Protein AF-A0A845Z432-F1 (afdb_monomer_lite)

Sequence (367 aa):
IGSHMAGKLALYFPRLELIISYIQFGIDTPYPPLINRFKSYLLSCWYQVKSYLENDDKKEVAAVYGIIDQMGHTFLNTIPGYENFAEESKLQQLDRVLVGNSVFMDIGKIFPEEITTEKLTHNMGDKWQLFKNILERQCMSFLISQNPLYITEKLAERIYVAASKNCKNSAPSFQQELEEAQKCSPLILFQLRVDKRLWSNQIEGTASIISSLYSDFPNLGIILDGWSCKETGNHPQDELAIEKEKITANQIISMIPGDVKTYITIGHNLYEKVLWAKAIDLFVASWGSNLTVFSHIVNKPGVAYGNSYWLEHIRELKAWSARENYIRPILVESNAVKDRIPNNAGSSYTLQWQAIYRVVTQLITKN

pLDDT: mean 92.89, std 8.08, range [48.44, 98.81]

Foldseek 3Di:
DADLARDDQWDADPVVRDIGGPDPPPDPPVVVVVVVVVVVLCVVCVVLNVVLVPDPDDAAEEEEEQQDQFQLSCQQWALVLVVVCVVVVNLLSHQAYEYDFRALDDSCLLVVVRHPPNRYDPHCDHPSSVSVVCSVRSHDYDYRTHPPRADEPVSLVSLLVSLVVVCVPPDPVLVVLLVVLLQAPQEEEEEAFDAFQHQPCCLVLVLVLQQVVCVVGVSYEYEYEYQEDGPGNDDVVSVVRLVVSVVSVVSSCVSHPVSHHYHYCRHHRVSSVLSSLLSHQEYEEEDGSVVCSNFANNQHEYEYETALLCLVVVVVDPPQVNYDPTRDYHYQDNVQWAWPDPNDRRTYIHGDSVSRSVSVVVSSVVD

Secondary structure (DSSP, 8-state):
-B-TTS-B-EEEEGGGTEEEE----SS---HHHHHHHHHHHHHHTHHHHHHHHH--SPPEEEEEES----HHHIIIIIHHHHHHHHHTT-GGG-SEEEE-S-BSS-HHHHSTTTS-GGGEE----SHHHHHHHHHHTTEEEEE---SS--B-HHHHHHHHHHHHHHHTTS-HHHHHHHHHHTTSSSEEEEE---STT-BTTHHHHHHHHHHHHHTT-TT-EEEEE---B-SB---HHHHHHHHHHHHHHHHHHTTS-TTSEEEE-TT-BHHHHHHHHHH-SEEEEESSTTHHIIIIIS---EEEE--HHHHHHHHH-GGGGSBTT--PPEEPPGGGEEESSTT-TT--EEE-HHHHHHHHHHHHHH-

Structure (mmCIF, N/CA/C/O backbone):
data_AF-A0A845Z432-F1
#
_entry.id   AF-A0A845Z432-F1
#
loop_
_atom_site.group_PDB
_atom_site.id
_atom_site.type_symbol
_atom_site.label_atom_id
_atom_site.label_alt_id
_atom_site.label_comp_id
_atom_site.label_asym_id
_atom_site.label_entity_id
_atom_site.label_seq_id
_atom_site.pdbx_PDB_ins_code
_atom_site.Cartn_x
_atom_site.Cartn_y
_atom_site.Cartn_z
_atom_site.occupancy
_atom_site.B_iso_or_equiv
_atom_site.auth_seq_id
_atom_site.auth_comp_id
_atom_site.auth_asym_id
_atom_site.auth_atom_id
_atom_site.pdbx_PDB_model_num
ATOM 1 N N . ILE A 1 1 ? 5.570 5.432 -24.593 1.00 84.06 1 ILE A N 1
ATOM 2 C CA . ILE A 1 1 ? 5.321 5.958 -23.228 1.00 84.06 1 ILE A CA 1
ATOM 3 C C . ILE A 1 1 ? 4.285 5.058 -22.563 1.00 84.06 1 ILE A C 1
ATOM 5 O O . ILE A 1 1 ? 3.207 4.885 -23.126 1.00 84.06 1 ILE A O 1
ATOM 9 N N . GLY A 1 2 ? 4.632 4.429 -21.438 1.00 83.75 2 GLY A N 1
ATOM 10 C CA . GLY A 1 2 ? 3.763 3.491 -20.714 1.00 83.75 2 GLY A CA 1
ATOM 11 C C . GLY A 1 2 ? 3.191 4.084 -19.425 1.00 83.75 2 GLY A C 1
ATOM 12 O O . GLY A 1 2 ? 3.775 5.000 -18.850 1.00 83.75 2 GLY A O 1
ATOM 13 N N . SER A 1 3 ? 2.046 3.560 -18.997 1.00 84.25 3 SER A N 1
ATOM 14 C CA . SER A 1 3 ? 1.418 3.828 -17.704 1.00 84.25 3 SER A CA 1
ATOM 15 C C . SER A 1 3 ? 1.943 2.850 -16.661 1.00 84.25 3 SER A C 1
ATOM 17 O O . SER A 1 3 ? 2.249 1.703 -16.979 1.00 84.25 3 SER A O 1
ATOM 19 N N . HIS A 1 4 ? 1.938 3.264 -15.395 1.00 81.12 4 HIS A N 1
ATOM 20 C CA . HIS A 1 4 ? 2.141 2.347 -14.275 1.00 81.12 4 HIS A CA 1
ATOM 21 C C . HIS A 1 4 ? 1.005 1.321 -14.125 1.00 81.12 4 HIS A C 1
ATOM 23 O O . HIS A 1 4 ? 1.154 0.382 -13.356 1.00 81.12 4 HIS A O 1
ATOM 29 N N . MET A 1 5 ? -0.100 1.469 -14.862 1.00 83.00 5 MET A N 1
ATOM 30 C CA . MET A 1 5 ? -1.211 0.511 -14.947 1.00 83.00 5 MET A CA 1
ATOM 31 C C . MET A 1 5 ? -1.160 -0.306 -16.250 1.00 83.00 5 MET A C 1
ATOM 33 O O . MET A 1 5 ? -2.174 -0.438 -16.927 1.00 83.00 5 MET A O 1
ATOM 37 N N . ALA A 1 6 ? 0.031 -0.723 -16.693 1.00 83.62 6 ALA A N 1
ATOM 38 C CA . ALA A 1 6 ? 0.275 -1.534 -17.902 1.00 83.62 6 ALA A CA 1
ATOM 39 C C . ALA A 1 6 ? -0.298 -1.004 -19.245 1.00 83.62 6 ALA A C 1
ATOM 41 O O . ALA A 1 6 ? -0.215 -1.668 -20.276 1.00 83.62 6 ALA A O 1
ATOM 42 N N . GLY A 1 7 ? -0.866 0.204 -19.271 1.00 83.25 7 GLY A N 1
ATOM 43 C CA . GLY A 1 7 ? -1.437 0.824 -20.466 1.00 83.25 7 GLY A CA 1
ATOM 44 C C . GLY A 1 7 ? -0.391 1.523 -21.335 1.00 83.25 7 GLY A C 1
ATOM 45 O O . GLY A 1 7 ? 0.572 2.106 -20.835 1.00 83.25 7 GLY A O 1
ATOM 46 N N . LYS A 1 8 ? -0.605 1.540 -22.653 1.00 86.44 8 LYS A N 1
ATOM 47 C CA . LYS A 1 8 ? 0.164 2.383 -23.582 1.00 86.44 8 LYS A CA 1
ATOM 48 C C . LYS A 1 8 ? -0.440 3.789 -23.568 1.00 86.44 8 LYS A C 1
ATOM 50 O O . LYS A 1 8 ? -1.575 3.958 -23.990 1.00 86.44 8 LYS A O 1
ATOM 55 N N . LEU A 1 9 ? 0.305 4.783 -23.079 1.00 87.12 9 LEU A N 1
ATOM 56 C CA . LEU A 1 9 ? -0.179 6.168 -22.987 1.00 87.12 9 LEU A CA 1
ATOM 57 C C . LEU A 1 9 ? -0.063 6.892 -24.330 1.00 87.12 9 LEU A C 1
ATOM 59 O O . LEU A 1 9 ? -1.025 7.471 -24.823 1.00 87.12 9 LEU A O 1
ATOM 63 N N . ALA A 1 10 ? 1.131 6.844 -24.922 1.00 90.50 10 ALA A N 1
ATOM 64 C CA . ALA A 1 10 ? 1.453 7.576 -26.140 1.00 90.50 10 ALA A CA 1
ATOM 65 C C . ALA A 1 10 ? 2.672 6.986 -26.863 1.00 90.50 10 ALA A C 1
ATOM 67 O O . ALA A 1 10 ? 3.527 6.334 -26.244 1.00 90.50 10 ALA A O 1
ATOM 68 N N . LEU A 1 11 ? 2.789 7.275 -28.158 1.00 92.56 11 LEU A N 1
ATOM 69 C CA . LEU A 1 11 ? 4.041 7.183 -28.910 1.00 92.56 11 LEU A CA 1
ATOM 70 C C . LEU A 1 11 ? 4.687 8.557 -29.026 1.00 92.56 11 LEU A C 1
ATOM 72 O O . LEU A 1 11 ? 3.998 9.566 -29.138 1.00 92.56 11 LEU A O 1
ATOM 76 N N . TYR A 1 12 ? 6.015 8.574 -29.030 1.00 93.75 12 TYR A N 1
ATOM 77 C CA . TYR A 1 12 ? 6.804 9.768 -29.288 1.00 93.75 12 TYR A CA 1
ATOM 78 C C . TYR A 1 12 ? 7.763 9.479 -30.441 1.00 93.75 12 TYR A C 1
ATOM 80 O O . TYR A 1 12 ? 8.482 8.481 -30.396 1.00 93.75 12 TYR A O 1
ATOM 88 N N . PHE A 1 13 ? 7.757 10.342 -31.455 1.00 95.50 13 PHE A N 1
ATOM 89 C CA . PHE A 1 13 ? 8.617 10.266 -32.633 1.00 95.50 13 PHE A CA 1
ATOM 90 C C . PHE A 1 13 ? 9.606 11.440 -32.602 1.00 95.50 13 PHE A C 1
ATOM 92 O O . PHE A 1 13 ? 9.260 12.527 -33.070 1.00 95.50 13 PHE A O 1
ATOM 99 N N . PRO A 1 14 ? 10.835 11.252 -32.075 1.00 92.50 14 PRO A N 1
ATOM 100 C CA . PRO A 1 14 ? 11.755 12.357 -31.801 1.00 92.50 14 PRO A CA 1
ATOM 101 C C . PRO A 1 14 ? 12.092 13.209 -33.025 1.00 92.50 14 PRO A C 1
ATOM 103 O O . PRO A 1 14 ? 12.112 14.427 -32.936 1.00 92.50 14 PRO A O 1
ATOM 106 N N . ARG A 1 15 ? 12.289 12.579 -34.192 1.00 93.94 15 ARG A N 1
ATOM 107 C CA . ARG A 1 15 ? 12.638 13.282 -35.439 1.00 93.94 15 ARG A CA 1
ATOM 108 C C . ARG A 1 15 ? 11.569 14.282 -35.890 1.00 93.94 15 ARG A C 1
ATOM 110 O O . ARG A 1 15 ? 11.903 15.266 -36.538 1.00 93.94 15 ARG A O 1
ATOM 117 N N . LEU A 1 16 ? 10.304 13.996 -35.592 1.00 96.69 16 LEU A N 1
ATOM 118 C CA . LEU A 1 16 ? 9.163 14.831 -35.967 1.00 96.69 16 LEU A CA 1
ATOM 119 C C . LEU A 1 16 ? 8.680 15.705 -34.809 1.00 96.69 16 LEU A C 1
ATOM 121 O O . LEU A 1 16 ? 7.744 16.472 -34.997 1.00 96.69 16 LEU A O 1
ATOM 125 N N . GLU A 1 17 ? 9.253 15.534 -33.612 1.00 94.62 17 GLU A N 1
ATOM 126 C CA . GLU A 1 17 ? 8.735 16.125 -32.375 1.00 94.62 17 GLU A CA 1
ATOM 127 C C . GLU A 1 17 ? 7.227 15.849 -32.177 1.00 94.62 17 GLU A C 1
ATOM 129 O O . GLU A 1 17 ? 6.476 16.661 -31.640 1.00 94.62 17 GLU A O 1
ATOM 134 N N . LEU A 1 18 ? 6.775 14.665 -32.618 1.00 94.88 18 LEU A N 1
ATOM 135 C CA . LEU A 1 18 ? 5.364 14.277 -32.648 1.00 94.88 18 LEU A CA 1
ATOM 136 C C . LEU A 1 18 ? 5.021 13.341 -31.487 1.00 94.88 18 LEU A C 1
ATOM 138 O O . LEU A 1 18 ? 5.665 12.307 -31.292 1.00 94.88 18 LEU A O 1
ATOM 142 N N . ILE A 1 19 ? 3.952 13.673 -30.763 1.00 92.75 19 ILE A N 1
ATOM 143 C CA . ILE A 1 19 ? 3.366 12.848 -29.704 1.00 92.75 19 ILE A CA 1
ATOM 144 C C . ILE A 1 19 ? 1.993 12.380 -30.175 1.00 92.75 19 ILE A C 1
ATOM 146 O O . ILE A 1 19 ? 1.108 13.199 -30.408 1.00 92.75 19 ILE A O 1
ATOM 150 N N . ILE A 1 20 ? 1.801 11.068 -30.279 1.00 91.69 20 ILE A N 1
ATOM 151 C CA . ILE A 1 20 ? 0.494 10.468 -30.568 1.00 91.69 20 ILE A CA 1
ATOM 152 C C . ILE A 1 20 ? -0.034 9.873 -29.266 1.00 91.69 20 ILE A C 1
ATOM 154 O O . ILE A 1 20 ? 0.471 8.844 -28.814 1.00 91.69 20 ILE A O 1
ATOM 158 N N . SER A 1 21 ? -1.014 10.533 -28.643 1.00 89.56 21 SER A N 1
ATOM 159 C CA . SER A 1 21 ? -1.675 10.037 -27.428 1.00 89.56 21 SER A CA 1
ATOM 160 C C . SER A 1 21 ? -2.739 9.004 -27.786 1.00 89.56 21 SER A C 1
ATOM 162 O O . SER A 1 21 ? -3.595 9.262 -28.626 1.00 89.56 21 SER A O 1
ATOM 164 N N . TYR A 1 22 ? -2.700 7.851 -27.121 1.00 82.62 22 TYR A N 1
ATOM 165 C CA . TYR A 1 22 ? -3.742 6.823 -27.213 1.00 82.62 22 TYR A CA 1
ATOM 166 C C . TYR A 1 22 ? -4.858 7.029 -26.197 1.00 82.62 22 TYR A C 1
ATOM 168 O O . TYR A 1 22 ? -5.939 6.463 -26.334 1.00 82.62 22 TYR A O 1
ATOM 176 N N . ILE A 1 23 ? -4.567 7.781 -25.137 1.00 67.62 23 ILE A N 1
ATOM 177 C CA . ILE A 1 23 ? -5.411 7.852 -23.958 1.00 67.62 23 ILE A CA 1
ATOM 178 C C . ILE A 1 23 ? -6.153 9.185 -23.886 1.00 67.62 23 ILE A C 1
ATOM 180 O O . ILE A 1 23 ? -5.547 10.253 -23.964 1.00 67.62 23 ILE A O 1
ATOM 184 N N . GLN A 1 24 ? -7.464 9.056 -23.662 1.00 52.81 24 GLN A N 1
ATOM 185 C CA . GLN A 1 24 ? -8.434 10.092 -23.301 1.00 52.81 24 GLN A CA 1
ATOM 186 C C . GLN A 1 24 ? -8.942 9.890 -21.851 1.00 52.81 24 GLN A C 1
ATOM 188 O O . GLN A 1 24 ? -10.034 10.318 -21.498 1.00 52.81 24 GLN A O 1
ATOM 193 N N . PHE A 1 25 ? -8.193 9.177 -20.996 1.00 50.12 25 PHE A N 1
ATOM 194 C CA . PHE A 1 25 ? -8.457 9.172 -19.553 1.00 50.12 25 PHE A CA 1
ATOM 195 C C . PHE A 1 25 ? -8.224 10.605 -19.080 1.00 50.12 25 PHE A C 1
ATOM 197 O O . PHE A 1 25 ? -7.155 11.140 -19.357 1.00 50.12 25 PHE A O 1
ATOM 204 N N . GLY A 1 26 ? -9.210 11.208 -18.408 1.00 48.44 26 GLY A N 1
ATOM 205 C CA . GLY A 1 26 ? -9.252 12.615 -17.968 1.00 48.44 26 GLY A CA 1
ATOM 206 C C . GLY A 1 26 ? -8.190 13.037 -16.943 1.00 48.44 26 GLY A C 1
ATOM 207 O O . GLY A 1 26 ? -8.460 13.835 -16.054 1.00 48.44 26 GLY A O 1
ATOM 208 N N . ILE A 1 27 ? -6.991 12.474 -17.038 1.00 54.09 27 ILE A N 1
ATOM 209 C CA . ILE A 1 27 ? -5.771 12.936 -16.405 1.00 54.09 27 ILE A CA 1
ATOM 210 C C . ILE A 1 27 ? -4.960 13.565 -17.533 1.00 54.09 27 ILE A C 1
ATOM 212 O O . ILE A 1 27 ? -4.390 12.842 -18.356 1.00 54.09 27 ILE A O 1
ATOM 216 N N . ASP A 1 28 ? -4.907 14.897 -17.565 1.00 59.34 28 ASP A N 1
ATOM 217 C CA . ASP A 1 28 ? -3.994 15.653 -18.423 1.00 59.34 28 ASP A CA 1
ATOM 218 C C . ASP A 1 28 ? -2.564 15.219 -18.105 1.00 59.34 28 ASP A C 1
ATOM 220 O O . ASP A 1 28 ? -1.907 15.744 -17.207 1.00 59.34 28 ASP A O 1
ATOM 224 N N . THR A 1 29 ? -2.083 14.187 -18.795 1.00 69.88 29 THR A N 1
ATOM 225 C CA . THR A 1 29 ? -0.705 13.743 -18.647 1.00 69.88 29 THR A CA 1
ATOM 226 C C . THR A 1 29 ? 0.145 14.792 -19.347 1.00 69.88 29 THR A C 1
ATOM 228 O O . THR A 1 29 ? 0.031 14.935 -20.568 1.00 69.88 29 THR A O 1
ATOM 231 N N . PRO A 1 30 ? 1.009 15.532 -18.630 1.00 82.06 30 PRO A N 1
ATOM 232 C CA . PRO A 1 30 ? 1.820 16.567 -19.245 1.00 82.06 30 PRO A CA 1
ATOM 233 C C . PRO A 1 30 ? 2.966 15.895 -20.015 1.00 82.06 30 PRO A C 1
ATOM 235 O O . PRO A 1 30 ? 4.102 15.805 -19.541 1.00 82.06 30 PRO A O 1
ATOM 238 N N . TYR A 1 31 ? 2.661 15.380 -21.209 1.00 87.69 31 TYR A N 1
ATOM 239 C CA . TYR A 1 31 ? 3.630 14.706 -22.067 1.00 87.69 31 TYR A CA 1
ATOM 240 C C . TYR A 1 31 ? 4.837 15.590 -22.407 1.00 87.69 31 TYR A C 1
ATOM 242 O O . TYR A 1 31 ? 5.951 15.066 -22.336 1.00 87.69 31 TYR A O 1
ATOM 250 N N . PRO A 1 32 ? 4.693 16.901 -22.712 1.00 90.00 32 PRO A N 1
ATOM 251 C CA . PRO A 1 32 ? 5.852 17.713 -23.073 1.00 90.00 32 PRO A CA 1
ATOM 252 C C . PRO A 1 32 ? 6.896 17.807 -21.944 1.00 90.00 32 PRO A C 1
ATOM 254 O O . PRO A 1 32 ? 8.058 17.505 -22.213 1.00 90.00 32 PRO A O 1
ATOM 257 N N . PRO A 1 33 ? 6.548 18.096 -20.670 1.00 91.69 33 PRO A N 1
ATOM 258 C CA . PRO A 1 33 ? 7.513 18.017 -19.567 1.00 91.69 33 PRO A CA 1
ATOM 259 C C . PRO A 1 33 ? 8.175 16.645 -19.388 1.00 91.69 33 PRO A C 1
ATOM 261 O O . PRO A 1 33 ? 9.375 16.578 -19.118 1.00 91.69 33 PRO A O 1
ATOM 264 N N . LEU A 1 34 ? 7.423 15.548 -19.545 1.00 89.81 34 LEU A N 1
ATOM 265 C CA . LEU A 1 34 ? 7.967 14.189 -19.447 1.00 89.81 34 LEU A CA 1
ATOM 266 C C . LEU A 1 34 ? 9.021 13.935 -20.536 1.00 89.81 34 LEU A C 1
ATOM 268 O O . LEU A 1 34 ? 10.121 13.462 -20.252 1.00 89.81 34 LEU A O 1
ATOM 272 N N . ILE A 1 35 ? 8.684 14.269 -21.779 1.00 93.25 35 ILE A N 1
ATOM 273 C CA . ILE A 1 35 ? 9.540 14.059 -22.945 1.00 93.25 35 ILE A CA 1
ATOM 274 C C . ILE A 1 35 ? 10.753 14.988 -22.905 1.00 93.25 35 ILE A C 1
ATOM 276 O O . ILE A 1 35 ? 11.863 14.541 -23.179 1.00 93.25 35 ILE A O 1
ATOM 280 N N . ASN A 1 36 ? 10.583 16.248 -22.506 1.00 94.62 36 ASN A N 1
ATOM 281 C CA . ASN A 1 36 ? 11.696 17.184 -22.358 1.00 94.62 36 ASN A CA 1
ATOM 282 C C . ASN A 1 36 ? 12.676 16.732 -21.274 1.00 94.62 36 ASN A C 1
ATOM 284 O O . ASN A 1 36 ? 13.883 16.833 -21.475 1.00 94.62 36 ASN A O 1
ATOM 288 N N . ARG A 1 37 ? 12.187 16.147 -20.172 1.00 94.12 37 ARG A N 1
ATOM 289 C CA . ARG A 1 37 ? 13.055 15.523 -19.163 1.00 94.12 37 ARG A CA 1
ATOM 290 C C . ARG A 1 37 ? 13.838 14.342 -19.735 1.00 94.12 37 ARG A C 1
ATOM 292 O O . ARG A 1 37 ? 15.039 14.231 -19.505 1.00 94.12 37 ARG A O 1
ATOM 299 N N . PHE A 1 38 ? 13.183 13.478 -20.507 1.00 93.44 38 PHE A N 1
ATOM 300 C CA . PHE A 1 38 ? 13.868 12.373 -21.176 1.00 93.44 38 PHE A CA 1
ATOM 301 C C . PHE A 1 38 ? 14.932 12.879 -22.161 1.00 93.44 38 PHE A C 1
ATOM 303 O O . PHE A 1 38 ? 16.067 12.414 -22.125 1.00 93.44 38 PHE A O 1
ATOM 310 N N . LYS A 1 39 ? 14.615 13.895 -22.972 1.00 95.56 39 LYS A N 1
ATOM 311 C CA . LYS A 1 39 ? 15.585 14.547 -23.864 1.00 95.56 39 LYS A CA 1
ATOM 312 C C . LYS A 1 39 ? 16.761 15.148 -23.103 1.00 95.56 39 LYS A C 1
ATOM 314 O O . LYS A 1 39 ? 17.897 14.946 -23.520 1.00 95.56 39 LYS A O 1
ATOM 319 N N . SER A 1 40 ? 16.517 15.834 -21.982 1.00 97.06 40 SER A N 1
ATOM 320 C CA . SER A 1 40 ? 17.612 16.357 -21.160 1.00 97.06 40 SER A CA 1
ATOM 321 C C . SER A 1 40 ? 18.520 15.237 -20.665 1.00 97.06 40 SER A C 1
ATOM 323 O O . SER A 1 40 ? 19.732 15.385 -20.722 1.00 97.06 40 SER A O 1
ATOM 325 N N . TYR A 1 41 ? 17.960 14.086 -20.280 1.00 97.06 41 TYR A N 1
ATOM 326 C CA . TYR A 1 41 ? 18.767 12.944 -19.861 1.00 97.06 41 TYR A CA 1
ATOM 327 C C . TYR A 1 41 ? 19.615 12.382 -21.006 1.00 97.06 41 TYR A C 1
ATOM 329 O O . TYR A 1 41 ? 20.807 12.144 -20.819 1.00 97.06 41 TYR A O 1
ATOM 337 N N . LEU A 1 42 ? 19.027 12.233 -22.199 1.00 96.25 42 LEU A N 1
ATOM 338 C CA . LEU A 1 42 ? 19.749 11.778 -23.388 1.00 96.25 42 LEU A CA 1
ATOM 339 C C . LEU A 1 42 ? 20.923 12.701 -23.737 1.00 96.25 42 LEU A C 1
ATOM 341 O O . LEU A 1 42 ? 22.017 12.219 -24.011 1.00 96.25 42 LEU A O 1
ATOM 345 N N . LEU A 1 43 ? 20.704 14.019 -23.703 1.00 96.75 43 LEU A N 1
ATOM 346 C CA . LEU A 1 43 ? 21.737 15.014 -24.002 1.00 96.75 43 LEU A CA 1
ATOM 347 C C . LEU A 1 43 ? 22.826 15.052 -22.924 1.00 96.75 43 LEU A C 1
ATOM 349 O O . LEU A 1 43 ? 24.010 15.114 -23.246 1.00 96.75 43 LEU A O 1
ATOM 353 N N . SER A 1 44 ? 22.448 14.978 -21.647 1.00 98.12 44 SER A N 1
ATOM 354 C CA . SER A 1 44 ? 23.401 14.981 -20.532 1.00 98.12 44 SER A CA 1
ATOM 355 C C . SER A 1 44 ? 24.271 13.720 -20.471 1.00 98.12 44 SER A C 1
ATOM 357 O O . SER A 1 44 ? 25.380 13.785 -19.950 1.00 98.12 44 SER A O 1
ATOM 359 N N . CYS A 1 45 ? 23.808 12.595 -21.024 1.00 97.69 45 CYS A N 1
ATOM 360 C CA . CYS A 1 45 ? 24.549 11.331 -21.115 1.00 97.69 45 CYS A CA 1
ATOM 361 C C . CYS A 1 45 ? 24.900 10.951 -22.562 1.00 97.69 45 CYS A C 1
ATOM 363 O O . CYS A 1 45 ? 24.971 9.764 -22.876 1.00 97.69 45 CYS A O 1
ATOM 365 N N . TRP A 1 46 ? 25.075 11.918 -23.469 1.00 97.62 46 TRP A N 1
ATOM 366 C CA . TRP A 1 46 ? 25.120 11.631 -24.909 1.00 97.62 46 TRP A CA 1
ATOM 367 C C . TRP A 1 46 ? 26.197 10.607 -25.308 1.00 97.62 46 TRP A C 1
ATOM 369 O O . TRP A 1 46 ? 25.950 9.794 -26.197 1.00 97.62 46 TRP A O 1
ATOM 379 N N . TYR A 1 47 ? 27.357 10.592 -24.639 1.00 97.81 47 TYR A N 1
ATOM 380 C CA . TYR A 1 47 ? 28.418 9.617 -24.911 1.00 97.81 47 TYR A CA 1
ATOM 381 C C . TYR A 1 47 ? 27.998 8.197 -24.505 1.00 97.81 47 TYR A C 1
ATOM 383 O O . TYR A 1 47 ? 28.116 7.266 -25.297 1.00 97.81 47 TYR A O 1
ATOM 391 N N . GLN A 1 48 ? 27.439 8.033 -23.303 1.00 97.94 48 GLN A N 1
ATOM 392 C CA . GLN A 1 48 ? 26.926 6.751 -22.815 1.00 97.94 48 GLN A CA 1
ATOM 393 C C . GLN A 1 48 ? 25.721 6.277 -23.632 1.00 97.94 48 GLN A C 1
ATOM 395 O O . GLN A 1 48 ? 25.599 5.091 -23.906 1.00 97.94 48 GLN A O 1
ATOM 400 N N . VAL A 1 49 ? 24.846 7.194 -24.054 1.00 97.69 49 VAL A N 1
ATOM 401 C CA . VAL A 1 49 ? 23.711 6.885 -24.935 1.00 97.69 49 VAL A CA 1
ATOM 402 C C . VAL A 1 49 ? 24.208 6.403 -26.289 1.00 97.69 49 VAL A C 1
ATOM 404 O O . VAL A 1 49 ? 23.725 5.387 -26.777 1.00 97.69 49 VAL A O 1
ATOM 407 N N . LYS A 1 50 ? 25.181 7.099 -26.887 1.00 97.44 50 LYS A N 1
ATOM 408 C CA . LYS A 1 50 ? 25.794 6.679 -28.148 1.00 97.44 50 LYS A CA 1
ATOM 409 C C . LYS A 1 50 ? 26.403 5.284 -28.005 1.00 97.44 50 LYS A C 1
ATOM 411 O O . LYS A 1 50 ? 26.031 4.397 -28.760 1.00 97.44 50 LYS A O 1
ATOM 416 N N . SER A 1 51 ? 27.223 5.071 -26.976 1.00 97.06 51 SER A N 1
ATOM 417 C CA . SER A 1 51 ? 27.806 3.760 -26.670 1.00 97.06 51 SER A CA 1
ATOM 418 C C . SER A 1 51 ? 26.740 2.677 -26.468 1.00 97.06 51 SER A C 1
ATOM 420 O O . SER A 1 51 ? 26.883 1.590 -27.003 1.00 97.06 51 SER A O 1
ATOM 422 N N . TYR A 1 52 ? 25.642 2.974 -25.771 1.00 97.19 52 TYR A N 1
ATOM 423 C CA . TYR A 1 52 ? 24.523 2.049 -25.568 1.00 97.19 52 TYR A CA 1
ATOM 424 C C . TYR A 1 52 ? 23.763 1.700 -26.857 1.00 97.19 52 TYR A C 1
ATOM 426 O O . TYR A 1 52 ? 23.178 0.621 -26.964 1.00 97.19 52 TYR A O 1
ATOM 434 N N . LEU A 1 53 ? 23.687 2.626 -27.813 1.00 95.88 53 LEU A N 1
ATOM 435 C CA . LEU A 1 53 ? 23.004 2.412 -29.091 1.00 95.88 53 LEU A CA 1
ATOM 436 C C . LEU A 1 53 ? 23.894 1.720 -30.128 1.00 95.88 53 LEU A C 1
ATOM 438 O O . LEU A 1 53 ? 23.365 0.970 -30.936 1.00 95.88 53 LEU A O 1
ATOM 442 N N . GLU A 1 54 ? 25.201 1.986 -30.105 1.00 96.81 54 GLU A N 1
ATOM 443 C CA . GLU A 1 54 ? 26.198 1.376 -30.998 1.00 96.81 54 GLU A CA 1
ATOM 444 C C . GLU A 1 54 ? 26.693 0.011 -30.502 1.00 96.81 54 GLU A C 1
ATOM 446 O O . GLU A 1 54 ? 27.369 -0.695 -31.243 1.00 96.81 54 GLU A O 1
ATOM 451 N N . ASN A 1 55 ? 26.387 -0.360 -29.255 1.00 94.75 55 ASN A N 1
ATOM 452 C CA . ASN A 1 55 ? 26.715 -1.677 -28.736 1.00 94.75 55 ASN A CA 1
ATOM 453 C C . ASN A 1 55 ? 25.758 -2.740 -29.299 1.00 94.75 55 ASN A C 1
ATOM 455 O O . ASN A 1 55 ? 24.562 -2.734 -28.987 1.00 94.75 55 ASN A O 1
ATOM 459 N N . ASP A 1 56 ? 26.318 -3.656 -30.089 1.00 94.12 56 ASP A N 1
ATOM 460 C CA . ASP A 1 56 ? 25.620 -4.796 -30.686 1.00 94.12 56 ASP A CA 1
ATOM 461 C C . ASP A 1 56 ? 25.499 -6.003 -29.733 1.00 94.12 56 ASP A C 1
ATOM 463 O O . ASP A 1 56 ? 24.798 -6.970 -30.048 1.00 94.12 56 ASP A O 1
ATOM 467 N N . ASP A 1 57 ? 26.141 -5.961 -28.559 1.00 95.56 57 ASP A N 1
ATOM 468 C CA . ASP A 1 57 ? 25.998 -7.000 -27.543 1.00 95.56 57 ASP A CA 1
ATOM 469 C C . ASP A 1 57 ? 24.542 -7.125 -27.080 1.00 95.56 57 ASP A C 1
ATOM 471 O O . ASP A 1 57 ? 23.776 -6.156 -26.976 1.00 95.56 57 ASP A O 1
ATOM 475 N N . LYS A 1 58 ? 24.149 -8.357 -26.738 1.00 94.31 58 LYS A N 1
ATOM 476 C CA . LYS A 1 58 ? 22.824 -8.616 -26.181 1.00 94.31 58 LYS A CA 1
ATOM 477 C C . LYS A 1 58 ? 22.662 -7.846 -24.867 1.00 94.31 58 LYS A C 1
ATOM 479 O O . LYS A 1 58 ? 23.364 -8.100 -23.893 1.00 94.31 58 LYS A O 1
ATOM 484 N N . LYS A 1 59 ? 21.665 -6.964 -24.835 1.00 95.88 59 LYS A N 1
ATOM 485 C CA . LYS A 1 59 ? 21.300 -6.183 -23.649 1.00 95.88 59 LYS A CA 1
ATOM 486 C C . LYS A 1 59 ? 20.673 -7.061 -22.576 1.00 95.88 59 LYS A C 1
ATOM 488 O O . LYS A 1 59 ? 19.833 -7.909 -22.885 1.00 95.88 59 LYS A O 1
ATOM 493 N N . GLU A 1 60 ? 21.031 -6.798 -21.323 1.00 96.19 60 GLU A N 1
ATOM 494 C CA . GLU A 1 60 ? 20.400 -7.443 -20.172 1.00 96.19 60 GLU A CA 1
ATOM 495 C C . GLU A 1 60 ? 18.932 -7.020 -20.067 1.00 96.19 60 GLU A C 1
ATOM 497 O O . GLU A 1 60 ? 18.597 -5.836 -20.128 1.00 96.19 60 GLU A O 1
ATOM 502 N N . VAL A 1 61 ? 18.040 -7.977 -19.877 1.00 97.19 61 VAL A N 1
ATOM 503 C CA . VAL A 1 61 ? 16.609 -7.758 -19.702 1.00 97.19 61 VAL A CA 1
ATOM 504 C C . VAL A 1 61 ? 16.344 -7.468 -18.227 1.00 97.19 61 VAL A C 1
ATOM 506 O O . VAL A 1 61 ? 16.485 -8.343 -17.372 1.00 97.19 61 VAL A O 1
ATOM 509 N N . ALA A 1 62 ? 15.954 -6.230 -17.918 1.00 97.25 62 ALA A N 1
ATOM 510 C CA . ALA A 1 62 ? 15.801 -5.773 -16.542 1.00 97.25 62 ALA A CA 1
ATOM 511 C C . ALA A 1 62 ? 14.373 -5.306 -16.225 1.00 97.25 62 ALA A C 1
ATOM 513 O O . ALA A 1 62 ? 13.801 -4.468 -16.925 1.00 97.25 62 ALA A O 1
ATOM 514 N N . ALA A 1 63 ? 13.812 -5.781 -15.116 1.00 97.06 63 ALA A N 1
ATOM 515 C CA . ALA A 1 63 ? 12.589 -5.207 -14.562 1.00 97.06 63 ALA A CA 1
ATOM 516 C C . ALA A 1 63 ? 12.924 -4.046 -13.615 1.00 97.06 63 ALA A C 1
ATOM 518 O O . ALA A 1 63 ? 13.930 -4.086 -12.912 1.00 97.06 63 ALA A O 1
ATOM 519 N N . VAL A 1 64 ? 12.082 -3.016 -13.561 1.00 95.56 64 VAL A N 1
ATOM 520 C CA . VAL A 1 64 ? 12.211 -1.908 -12.603 1.00 95.56 64 VAL A CA 1
ATOM 521 C C . VAL A 1 64 ? 11.166 -2.057 -11.502 1.00 95.56 64 VAL A C 1
ATOM 523 O O . VAL A 1 64 ? 9.976 -2.167 -11.791 1.00 95.56 64 VAL A O 1
ATOM 526 N N . TYR A 1 65 ? 11.604 -2.004 -10.244 1.00 95.56 65 TYR A N 1
ATOM 527 C CA . TYR A 1 65 ? 10.762 -2.132 -9.053 1.00 95.56 65 TYR A CA 1
ATOM 528 C C . TYR A 1 65 ? 11.023 -0.992 -8.056 1.00 95.56 65 TYR A C 1
ATOM 530 O O . TYR A 1 65 ? 12.078 -0.368 -8.083 1.00 95.56 65 TYR A O 1
ATOM 538 N N . GLY A 1 66 ? 10.068 -0.692 -7.169 1.00 93.38 66 GLY A N 1
ATOM 539 C CA . GLY A 1 66 ? 10.279 0.267 -6.073 1.00 93.38 66 GLY A CA 1
ATOM 540 C C . GLY A 1 66 ? 10.488 1.725 -6.507 1.00 93.38 66 GLY A C 1
ATOM 541 O O . GLY A 1 66 ? 11.218 2.459 -5.850 1.00 93.38 66 GLY A O 1
ATOM 542 N N . ILE A 1 67 ? 9.895 2.150 -7.629 1.00 90.25 67 ILE A N 1
ATOM 543 C CA . ILE A 1 67 ? 9.981 3.539 -8.137 1.00 90.25 67 ILE A CA 1
ATOM 544 C C . ILE A 1 67 ? 8.666 4.326 -8.019 1.00 90.25 67 ILE A C 1
ATOM 546 O O . ILE A 1 67 ? 8.614 5.508 -8.367 1.00 90.25 67 ILE A O 1
ATOM 550 N N . ILE A 1 68 ? 7.587 3.664 -7.593 1.00 89.12 68 ILE A N 1
ATOM 551 C CA . ILE A 1 68 ? 6.269 4.270 -7.388 1.00 89.12 68 ILE A CA 1
ATOM 552 C C . ILE A 1 68 ? 6.056 4.389 -5.888 1.00 89.12 68 ILE A C 1
ATOM 554 O O . ILE A 1 68 ? 5.821 3.389 -5.214 1.00 89.12 68 ILE A O 1
ATOM 558 N N . ASP A 1 69 ? 6.100 5.618 -5.381 1.00 90.25 69 ASP A N 1
ATOM 559 C CA . ASP A 1 69 ? 5.910 5.897 -3.959 1.00 90.25 69 ASP A CA 1
ATOM 560 C C . ASP A 1 69 ? 4.423 5.922 -3.572 1.00 90.25 69 ASP A C 1
ATOM 562 O O . ASP A 1 69 ? 3.843 6.945 -3.210 1.00 90.25 69 ASP A O 1
ATOM 566 N N . GLN A 1 70 ? 3.753 4.791 -3.793 1.00 90.25 70 GLN A N 1
ATOM 567 C CA . GLN A 1 70 ? 2.332 4.626 -3.523 1.00 90.25 70 GLN A CA 1
ATOM 568 C C . GLN A 1 70 ? 2.036 3.140 -3.288 1.00 90.25 70 GLN A C 1
ATOM 570 O O . GLN A 1 70 ? 2.100 2.309 -4.199 1.00 90.25 70 GLN A O 1
ATOM 575 N N . MET A 1 71 ? 1.697 2.804 -2.047 1.00 92.56 71 MET A N 1
ATOM 576 C CA . MET A 1 71 ? 1.529 1.422 -1.599 1.00 92.56 71 MET A CA 1
ATOM 577 C C . MET A 1 71 ? 0.422 0.653 -2.337 1.00 92.56 71 MET A C 1
ATOM 579 O O . MET A 1 71 ? 0.605 -0.497 -2.723 1.00 92.56 71 MET A O 1
ATOM 583 N N . GLY A 1 72 ? -0.717 1.294 -2.584 1.00 91.62 72 GLY A N 1
ATOM 584 C CA . GLY A 1 72 ? -1.825 0.727 -3.348 1.00 91.62 72 GLY A CA 1
ATOM 585 C C . GLY A 1 72 ? -1.412 0.369 -4.774 1.00 91.62 72 GLY A C 1
ATOM 586 O O . GLY A 1 72 ? -1.761 -0.707 -5.239 1.00 91.62 72 GLY A O 1
ATOM 587 N N . HIS A 1 73 ? -0.597 1.190 -5.447 1.00 91.38 73 HIS A N 1
ATOM 588 C CA . HIS A 1 73 ? -0.048 0.810 -6.755 1.00 91.38 73 HIS A CA 1
ATOM 589 C C . HIS A 1 73 ? 0.933 -0.361 -6.648 1.00 91.38 73 HIS A C 1
ATOM 591 O O . HIS A 1 73 ? 0.939 -1.239 -7.504 1.00 91.38 73 HIS A O 1
ATOM 597 N N . THR A 1 74 ? 1.716 -0.439 -5.574 1.00 93.25 74 THR A N 1
ATOM 598 C CA . THR A 1 74 ? 2.608 -1.588 -5.361 1.00 93.25 74 THR A CA 1
ATOM 599 C C . THR A 1 74 ? 1.824 -2.903 -5.298 1.00 93.25 74 THR A C 1
ATOM 601 O O . THR A 1 74 ? 2.168 -3.846 -6.009 1.00 93.25 74 THR A O 1
ATOM 604 N N . PHE A 1 75 ? 0.728 -2.946 -4.535 1.00 94.25 75 PHE A N 1
ATOM 605 C CA . PHE A 1 75 ? -0.079 -4.158 -4.354 1.00 94.25 75 PHE A CA 1
ATOM 606 C C . PHE A 1 75 ? -1.119 -4.424 -5.447 1.00 94.25 75 PHE A C 1
ATOM 608 O O . PHE A 1 75 ? -1.412 -5.581 -5.712 1.00 94.25 75 PHE A O 1
ATOM 615 N N . LEU A 1 76 ? -1.693 -3.396 -6.078 1.00 92.44 76 LEU A N 1
ATOM 616 C CA . LEU A 1 76 ? -2.743 -3.570 -7.093 1.00 92.44 76 LEU A CA 1
ATOM 617 C C . LEU A 1 76 ? -2.186 -3.648 -8.519 1.00 92.44 76 LEU A C 1
ATOM 619 O O . LEU A 1 76 ? -2.828 -4.232 -9.392 1.00 92.44 76 LEU A O 1
ATOM 623 N N . ASN A 1 77 ? -1.012 -3.057 -8.769 1.00 92.44 77 ASN A N 1
ATOM 624 C CA . ASN A 1 77 ? -0.401 -2.992 -10.096 1.00 92.44 77 ASN A CA 1
ATOM 625 C C . ASN A 1 77 ? 0.858 -3.848 -10.194 1.00 92.44 77 ASN A C 1
ATOM 627 O O . ASN A 1 77 ? 0.929 -4.741 -11.034 1.00 92.44 77 ASN A O 1
ATOM 631 N N . THR A 1 78 ? 1.857 -3.545 -9.367 1.00 94.94 78 THR A N 1
ATOM 632 C CA . THR A 1 78 ? 3.213 -4.058 -9.568 1.00 94.94 78 THR A CA 1
ATOM 633 C C . THR A 1 78 ? 3.326 -5.524 -9.165 1.00 94.94 78 THR A C 1
ATOM 635 O O . THR A 1 78 ? 3.590 -6.357 -10.023 1.00 94.94 78 THR A O 1
ATOM 638 N N . ILE A 1 79 ? 3.079 -5.859 -7.893 1.00 96.94 79 ILE A N 1
ATOM 639 C CA . ILE A 1 79 ? 3.222 -7.229 -7.364 1.00 96.94 79 ILE A CA 1
ATOM 640 C C . ILE A 1 79 ? 2.374 -8.247 -8.148 1.00 96.94 79 ILE A C 1
ATOM 642 O O . ILE A 1 79 ? 2.912 -9.282 -8.532 1.00 96.94 79 ILE A O 1
ATOM 646 N N . PRO A 1 80 ? 1.103 -7.974 -8.478 1.00 96.44 80 PRO A N 1
ATOM 647 C CA . PRO A 1 80 ? 0.345 -8.896 -9.315 1.00 96.44 80 PRO A CA 1
ATOM 648 C C . PRO A 1 80 ? 0.880 -9.049 -10.744 1.00 96.44 80 PRO A C 1
ATOM 650 O O . PRO A 1 80 ? 0.788 -10.122 -11.326 1.00 96.44 80 PRO A O 1
ATOM 653 N N . GLY A 1 81 ? 1.488 -8.001 -11.312 1.00 96.06 81 GLY A N 1
ATOM 654 C CA . GLY A 1 81 ? 2.201 -8.123 -12.583 1.00 96.06 81 GLY A CA 1
ATOM 655 C C . GLY A 1 81 ? 3.358 -9.122 -12.496 1.00 96.06 81 GLY A C 1
ATOM 656 O O . GLY A 1 81 ? 3.578 -9.879 -13.440 1.00 96.06 81 GLY A O 1
ATOM 657 N N . TYR A 1 82 ? 4.064 -9.156 -11.360 1.00 97.62 82 TYR A N 1
ATOM 658 C CA . TYR A 1 82 ? 5.093 -10.163 -11.093 1.00 97.62 82 TYR A CA 1
ATOM 659 C C . TYR A 1 82 ? 4.499 -11.563 -10.921 1.00 97.62 82 TYR A C 1
ATOM 661 O O . TYR A 1 82 ? 5.067 -12.497 -11.473 1.00 97.62 82 TYR A O 1
ATOM 669 N N . GLU A 1 83 ? 3.351 -11.718 -10.249 1.00 97.50 83 GLU A N 1
ATOM 670 C CA . GLU A 1 83 ? 2.665 -13.021 -10.162 1.00 97.50 83 GLU A CA 1
ATOM 671 C C . GLU A 1 83 ? 2.305 -13.547 -11.551 1.00 97.50 83 GLU A C 1
ATOM 673 O O . GLU A 1 83 ? 2.644 -14.681 -11.860 1.00 97.50 83 GLU A O 1
ATOM 678 N N . ASN A 1 84 ? 1.731 -12.718 -12.429 1.00 95.88 84 ASN A N 1
ATOM 679 C CA . ASN A 1 84 ? 1.405 -13.142 -13.796 1.00 95.88 84 ASN A CA 1
ATOM 680 C C . ASN A 1 84 ? 2.659 -13.599 -14.562 1.00 95.88 84 ASN A C 1
ATOM 682 O O . ASN A 1 84 ? 2.629 -14.582 -15.298 1.00 95.88 84 ASN A O 1
ATOM 686 N N . PHE A 1 85 ? 3.789 -12.908 -14.378 1.00 96.12 85 PHE A N 1
ATOM 687 C CA . PHE A 1 85 ? 5.057 -13.343 -14.964 1.00 96.12 85 PHE A CA 1
ATOM 688 C C . PHE A 1 85 ? 5.569 -14.643 -14.332 1.00 96.12 85 PHE A C 1
ATOM 690 O O . PHE A 1 85 ? 6.154 -15.452 -15.047 1.00 96.12 85 PHE A O 1
ATOM 697 N N . ALA A 1 86 ? 5.368 -14.849 -13.031 1.00 96.88 86 ALA A N 1
ATOM 698 C CA . ALA A 1 86 ? 5.770 -16.069 -12.337 1.00 96.88 86 ALA A CA 1
ATOM 699 C C . ALA A 1 86 ? 4.955 -17.279 -12.813 1.00 96.88 86 ALA A C 1
ATOM 701 O O . ALA A 1 86 ? 5.505 -18.338 -13.108 1.00 96.88 86 ALA A O 1
ATOM 702 N N . GLU A 1 87 ? 3.640 -17.110 -12.970 1.00 95.81 87 GLU A N 1
ATOM 703 C CA . GLU A 1 87 ? 2.732 -18.150 -13.466 1.00 95.81 87 GLU A CA 1
ATOM 704 C C . GLU A 1 87 ? 3.066 -18.603 -14.889 1.00 95.81 87 GLU A C 1
ATOM 706 O O . GLU A 1 87 ? 2.874 -19.768 -15.233 1.00 95.81 87 GLU A O 1
ATOM 711 N N . GLU A 1 88 ? 3.627 -17.705 -15.697 1.00 95.69 88 GLU A N 1
ATOM 712 C CA . GLU A 1 88 ? 4.102 -18.000 -17.048 1.00 95.69 88 GLU A CA 1
ATOM 713 C C . GLU A 1 88 ? 5.594 -18.391 -17.098 1.00 95.69 88 GLU A C 1
ATOM 715 O O . GLU A 1 88 ? 6.166 -18.494 -18.186 1.00 95.69 88 GLU A O 1
ATOM 720 N N . SER A 1 89 ? 6.249 -18.573 -15.942 1.00 95.06 89 SER A N 1
ATOM 721 C CA . SER A 1 89 ? 7.690 -18.860 -15.817 1.00 95.06 89 SER A CA 1
ATOM 722 C C . SER A 1 89 ? 8.581 -17.848 -16.559 1.00 95.06 89 SER A C 1
ATOM 724 O O . SER A 1 89 ? 9.640 -18.173 -17.105 1.00 95.06 89 SER A O 1
ATOM 726 N N . LYS A 1 90 ? 8.144 -16.586 -16.609 1.00 96.19 90 LYS A N 1
ATOM 727 C CA . LYS A 1 90 ? 8.833 -15.476 -17.280 1.00 96.19 90 LYS A CA 1
ATOM 728 C C . LYS A 1 90 ? 9.760 -14.693 -16.359 1.00 96.19 90 LYS A C 1
ATOM 730 O O . LYS A 1 90 ? 10.667 -14.041 -16.872 1.00 96.19 90 LYS A O 1
ATOM 735 N N . LEU A 1 91 ? 9.609 -14.757 -15.031 1.00 96.50 91 LEU A N 1
ATOM 736 C CA . LEU A 1 91 ? 10.537 -14.060 -14.122 1.00 96.50 91 LEU A CA 1
ATOM 737 C C . LEU A 1 91 ? 11.967 -14.600 -14.227 1.00 96.50 91 LEU A C 1
ATOM 739 O O . LEU A 1 91 ? 12.929 -13.845 -14.088 1.00 96.50 91 LEU A O 1
ATOM 743 N N . GLN A 1 92 ? 12.129 -15.884 -14.548 1.00 93.81 92 GLN A N 1
ATOM 744 C CA . GLN A 1 92 ? 13.446 -16.488 -14.762 1.00 93.81 92 GLN A CA 1
ATOM 745 C C . GLN A 1 92 ? 14.194 -15.872 -15.952 1.00 93.81 92 GLN A C 1
ATOM 747 O O . GLN A 1 92 ? 15.422 -15.842 -15.929 1.00 93.81 92 GLN A O 1
ATOM 752 N N . GLN A 1 93 ? 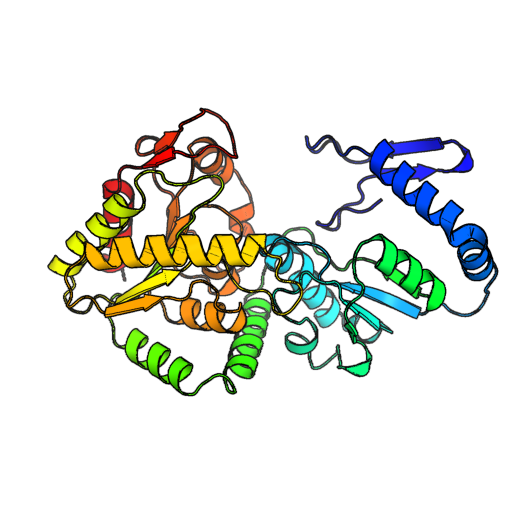13.464 -15.327 -16.933 1.00 95.25 93 GLN A N 1
ATOM 753 C CA . GLN A 1 93 ? 14.016 -14.660 -18.118 1.00 95.25 93 GLN A CA 1
ATOM 754 C C . GLN A 1 93 ? 14.539 -13.248 -17.822 1.00 95.25 93 GLN A C 1
ATOM 756 O O . GLN A 1 93 ? 15.170 -12.641 -18.684 1.00 95.25 93 GLN A O 1
ATOM 761 N N . LEU A 1 94 ? 14.262 -12.707 -16.631 1.00 96.88 94 LEU A N 1
ATOM 762 C CA . LEU A 1 94 ? 14.876 -11.466 -16.179 1.00 96.88 94 LEU A CA 1
ATOM 763 C C . LEU A 1 94 ? 16.327 -11.740 -15.797 1.00 96.88 94 LEU A C 1
ATOM 765 O O . LEU A 1 94 ? 16.593 -12.565 -14.915 1.00 96.88 94 LEU A O 1
ATOM 769 N N . ASP A 1 95 ? 17.237 -10.988 -16.405 1.00 96.94 95 ASP A N 1
ATOM 770 C CA . ASP A 1 95 ? 18.641 -10.960 -16.006 1.00 96.94 95 ASP A CA 1
ATOM 771 C C . ASP A 1 95 ? 18.788 -10.200 -14.680 1.00 96.94 95 ASP A C 1
ATOM 773 O O . ASP A 1 95 ? 19.568 -10.595 -13.812 1.00 96.94 95 ASP A O 1
ATOM 777 N N . ARG A 1 96 ? 18.003 -9.124 -14.490 1.00 96.50 96 ARG A N 1
ATOM 778 C CA . ARG A 1 96 ? 18.033 -8.287 -13.278 1.00 96.50 96 ARG A CA 1
ATOM 779 C C . ARG A 1 96 ? 16.681 -7.694 -12.890 1.00 96.50 96 ARG A C 1
ATOM 781 O O . ARG A 1 96 ? 15.775 -7.524 -13.707 1.00 96.50 96 ARG A O 1
ATOM 788 N N . VAL A 1 97 ? 16.602 -7.266 -11.634 1.00 97.31 97 VAL A N 1
ATOM 789 C CA . VAL A 1 97 ? 15.593 -6.342 -11.120 1.00 97.31 97 VAL A CA 1
ATOM 790 C C . VAL A 1 97 ? 16.296 -5.115 -10.536 1.00 97.31 97 VAL A C 1
ATOM 792 O O . VAL A 1 97 ? 17.026 -5.200 -9.550 1.00 97.31 97 VAL A O 1
ATOM 795 N N . LEU A 1 98 ? 16.073 -3.960 -11.157 1.00 96.38 98 LEU A N 1
ATOM 796 C CA . LEU A 1 98 ? 16.573 -2.660 -10.722 1.00 96.38 98 LEU A CA 1
ATOM 797 C C . LEU A 1 98 ? 15.615 -2.098 -9.667 1.00 96.38 98 LEU A C 1
ATOM 799 O O . LEU A 1 98 ? 14.481 -1.727 -9.982 1.00 96.38 98 LEU A O 1
ATOM 803 N N . VAL A 1 99 ? 16.061 -2.053 -8.413 1.00 95.44 99 VAL A N 1
ATOM 804 C CA . VAL A 1 99 ? 15.232 -1.702 -7.256 1.00 95.44 99 VAL A CA 1
ATOM 805 C C . VAL A 1 99 ? 15.503 -0.256 -6.832 1.00 95.44 99 VAL A C 1
ATOM 807 O O . VAL A 1 99 ? 16.618 0.112 -6.453 1.00 95.44 99 VAL A O 1
ATOM 810 N N . GLY A 1 100 ? 14.465 0.576 -6.920 1.00 92.88 100 GLY A N 1
ATOM 811 C CA . GLY A 1 100 ? 14.463 1.966 -6.472 1.00 92.88 100 GLY A CA 1
ATOM 812 C C . GLY A 1 100 ? 14.342 2.124 -4.953 1.00 92.88 100 GLY A C 1
ATOM 813 O O . GLY A 1 100 ? 14.508 1.177 -4.187 1.00 92.88 100 GLY A O 1
ATOM 814 N N . ASN A 1 101 ? 14.037 3.350 -4.527 1.00 90.56 101 ASN A N 1
ATOM 815 C CA . ASN A 1 101 ? 14.008 3.753 -3.117 1.00 90.56 101 ASN A CA 1
ATOM 816 C C . ASN A 1 101 ? 12.587 3.809 -2.523 1.00 90.56 101 ASN A C 1
ATOM 818 O O . ASN A 1 101 ? 12.378 4.443 -1.505 1.00 90.5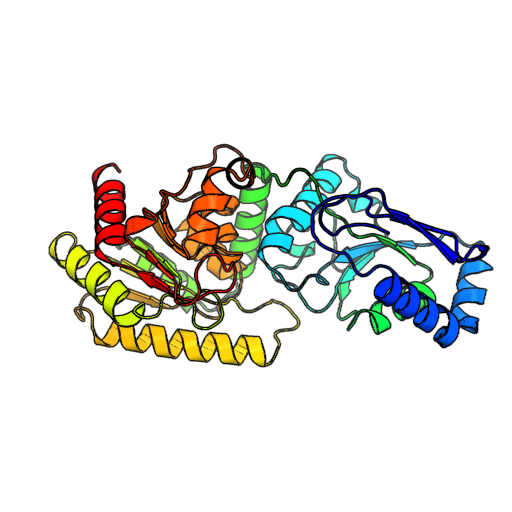6 101 ASN A O 1
ATOM 822 N N . SER A 1 102 ? 11.577 3.228 -3.158 1.00 91.38 102 SER A N 1
ATOM 823 C CA . SER A 1 102 ? 10.203 3.217 -2.635 1.00 91.38 102 SER A CA 1
ATOM 824 C C . SER A 1 102 ? 9.716 1.780 -2.506 1.00 91.38 102 SER A C 1
ATOM 826 O O . SER A 1 102 ? 8.764 1.367 -3.170 1.00 91.38 102 SER A O 1
ATOM 828 N N . VAL A 1 103 ? 10.430 0.985 -1.704 1.00 93.94 103 VAL A N 1
ATOM 829 C CA . VAL A 1 103 ? 10.154 -0.447 -1.537 1.00 93.94 103 VAL A CA 1
ATOM 830 C C . VAL A 1 103 ? 9.300 -0.667 -0.302 1.00 93.94 103 VAL A C 1
ATOM 832 O O . VAL A 1 103 ? 9.757 -0.530 0.825 1.00 93.94 103 VAL A O 1
ATOM 835 N N . PHE A 1 104 ? 8.050 -1.044 -0.530 1.00 94.25 104 PHE A N 1
ATOM 836 C CA . PHE A 1 104 ? 7.094 -1.388 0.520 1.00 94.25 104 PHE A CA 1
ATOM 837 C C . PHE A 1 104 ? 7.276 -2.826 1.030 1.00 94.25 104 PHE A C 1
ATOM 839 O O . PHE A 1 104 ? 7.210 -3.068 2.231 1.00 94.25 104 PHE A O 1
ATOM 846 N N . MET A 1 105 ? 7.545 -3.757 0.113 1.00 95.38 105 MET A N 1
ATOM 847 C CA . MET A 1 105 ? 7.989 -5.127 0.380 1.00 95.38 105 MET A CA 1
ATOM 848 C C . MET A 1 105 ? 8.985 -5.518 -0.713 1.00 95.38 105 MET A C 1
ATOM 850 O O . MET A 1 105 ? 8.736 -5.241 -1.887 1.00 95.38 105 MET A O 1
ATOM 854 N N . ASP A 1 106 ? 10.106 -6.131 -0.364 1.00 95.06 106 ASP A N 1
ATOM 855 C CA . ASP A 1 106 ? 11.072 -6.663 -1.321 1.00 95.06 106 ASP A CA 1
ATOM 856 C C . ASP A 1 106 ? 10.440 -7.740 -2.215 1.00 95.06 106 ASP A C 1
ATOM 858 O O . ASP A 1 106 ? 9.860 -8.725 -1.748 1.00 95.06 106 ASP A O 1
ATOM 862 N N . ILE A 1 107 ? 10.585 -7.569 -3.526 1.00 96.81 107 ILE A N 1
ATOM 863 C CA . ILE A 1 107 ? 10.022 -8.490 -4.508 1.00 96.81 107 ILE A CA 1
ATOM 864 C C . ILE A 1 107 ? 10.712 -9.863 -4.491 1.00 96.81 107 ILE A C 1
ATOM 866 O O . ILE A 1 107 ? 10.040 -10.873 -4.687 1.00 96.81 107 ILE A O 1
ATOM 870 N N . GLY A 1 108 ? 12.009 -9.933 -4.171 1.00 96.69 108 GLY A N 1
ATOM 871 C CA . GLY A 1 108 ? 12.738 -11.193 -4.001 1.00 96.69 108 GLY A CA 1
ATOM 872 C C . GLY A 1 108 ? 12.314 -11.962 -2.749 1.00 96.69 108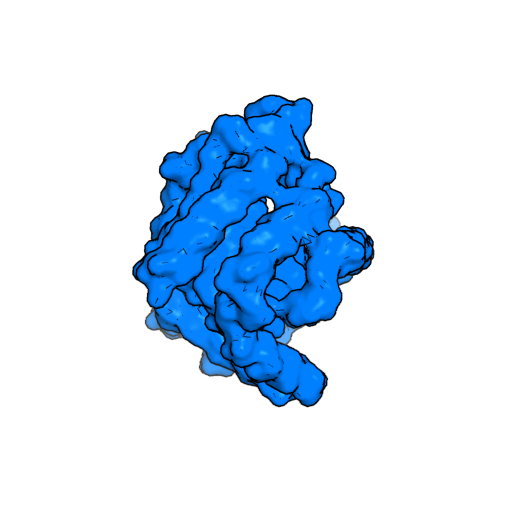 GLY A C 1
ATOM 873 O O . GLY A 1 108 ? 12.452 -13.178 -2.688 1.00 96.69 108 GLY A O 1
ATOM 874 N N . LYS A 1 109 ? 11.717 -11.288 -1.758 1.00 96.38 109 LYS A N 1
ATOM 875 C CA . LYS A 1 109 ? 11.109 -11.956 -0.596 1.00 96.38 109 LYS A CA 1
ATOM 876 C C . LYS A 1 109 ? 9.722 -12.531 -0.899 1.00 96.38 109 LYS A C 1
ATOM 878 O O . LYS A 1 109 ? 9.309 -13.466 -0.214 1.00 96.38 109 LYS A O 1
ATOM 883 N N . ILE A 1 110 ? 9.018 -11.991 -1.897 1.00 97.56 110 ILE A N 1
ATOM 884 C CA . ILE A 1 110 ? 7.695 -12.463 -2.346 1.00 97.56 110 ILE A CA 1
ATOM 885 C C . ILE A 1 110 ? 7.829 -13.589 -3.389 1.00 97.56 110 ILE A C 1
ATOM 887 O O . ILE A 1 110 ? 7.058 -14.550 -3.359 1.00 97.56 110 ILE A O 1
ATOM 891 N N . PHE A 1 111 ? 8.833 -13.501 -4.266 1.00 97.75 111 PHE A N 1
ATOM 892 C CA . PHE A 1 111 ? 9.133 -14.477 -5.324 1.00 97.75 111 PHE A CA 1
ATOM 893 C C . PHE A 1 111 ? 10.543 -15.084 -5.174 1.00 97.75 111 PHE A C 1
ATOM 895 O O . PHE A 1 111 ? 11.345 -15.009 -6.112 1.00 97.75 111 PHE A O 1
ATOM 902 N N . PRO A 1 112 ? 10.891 -15.656 -4.003 1.00 96.06 112 PRO A N 1
ATOM 903 C CA . PRO A 1 112 ? 12.249 -16.129 -3.726 1.00 96.06 112 PRO A CA 1
ATOM 904 C C . PRO A 1 112 ? 12.689 -17.295 -4.618 1.00 96.06 112 PRO A C 1
ATOM 906 O O . PRO A 1 112 ? 13.881 -17.572 -4.713 1.00 96.06 112 PRO A O 1
ATOM 909 N N . GLU A 1 113 ? 11.747 -17.998 -5.244 1.00 95.12 113 GLU A N 1
ATOM 910 C CA . GLU A 1 113 ? 12.015 -19.138 -6.112 1.00 95.12 113 GLU A CA 1
ATOM 911 C C . GLU A 1 113 ? 12.486 -18.749 -7.525 1.00 95.12 113 GLU A C 1
ATOM 913 O O . GLU A 1 113 ? 13.115 -19.569 -8.189 1.00 95.12 113 GLU A O 1
ATOM 918 N N . GLU A 1 114 ? 12.254 -17.505 -7.971 1.00 94.75 114 GLU A N 1
ATOM 919 C CA . GLU A 1 114 ? 12.664 -17.032 -9.312 1.00 94.75 114 GLU A CA 1
ATOM 920 C C . GLU A 1 114 ? 13.484 -15.731 -9.296 1.00 94.75 114 GLU A C 1
ATOM 922 O O . GLU A 1 114 ? 14.240 -15.458 -10.238 1.00 94.75 114 GLU A O 1
ATOM 927 N N . ILE A 1 115 ? 13.349 -14.928 -8.234 1.00 96.44 115 ILE A N 1
ATOM 928 C CA . ILE A 1 115 ? 14.080 -13.675 -8.027 1.00 96.44 115 ILE A CA 1
ATOM 929 C C . ILE A 1 115 ? 15.031 -13.856 -6.848 1.00 96.44 115 ILE A C 1
ATOM 931 O O . ILE A 1 115 ? 14.706 -13.583 -5.694 1.00 96.44 115 ILE A O 1
ATOM 935 N N . THR A 1 116 ? 16.232 -14.319 -7.165 1.00 94.56 116 THR A N 1
ATOM 936 C CA . THR A 1 116 ? 17.304 -14.504 -6.193 1.00 94.56 116 THR A CA 1
ATOM 937 C C . THR A 1 116 ? 18.024 -13.183 -5.899 1.00 94.56 116 THR A C 1
ATOM 939 O O . THR A 1 116 ? 17.936 -12.221 -6.669 1.00 94.56 116 THR A O 1
ATOM 942 N N . THR A 1 117 ? 18.762 -13.120 -4.787 1.00 92.62 117 THR A N 1
ATOM 943 C CA . THR A 1 117 ? 19.475 -11.908 -4.345 1.00 92.62 117 THR A CA 1
ATOM 944 C C . THR A 1 117 ? 20.437 -11.370 -5.408 1.00 92.62 117 THR A C 1
ATOM 946 O O . THR A 1 117 ? 20.606 -10.162 -5.532 1.00 92.62 117 THR A O 1
ATOM 949 N N . GLU A 1 118 ? 21.032 -12.239 -6.226 1.00 93.69 118 GLU A N 1
ATOM 950 C CA . GLU A 1 118 ? 22.003 -11.868 -7.262 1.00 93.69 118 GLU A CA 1
ATOM 951 C C . GLU A 1 118 ? 21.348 -11.138 -8.445 1.00 93.69 118 GLU A C 1
ATOM 953 O O . GLU A 1 118 ? 22.012 -10.371 -9.148 1.00 93.69 118 GLU A O 1
ATOM 958 N N . LYS A 1 119 ? 20.039 -11.342 -8.656 1.00 95.50 119 LYS A N 1
ATOM 959 C CA . LYS A 1 119 ? 19.259 -10.598 -9.654 1.00 95.50 119 LYS A CA 1
ATOM 960 C C . LYS A 1 119 ? 18.883 -9.201 -9.165 1.00 95.50 119 LYS A C 1
ATOM 962 O O . LYS A 1 119 ? 18.580 -8.338 -9.990 1.00 95.50 119 LYS A O 1
ATOM 967 N N . LEU A 1 120 ? 18.886 -8.952 -7.856 1.00 95.50 120 LEU A N 1
ATOM 968 C CA . LEU A 1 120 ? 18.475 -7.674 -7.284 1.00 95.50 120 LEU A CA 1
ATOM 969 C C . LEU A 1 120 ? 19.620 -6.660 -7.324 1.00 95.50 120 LEU A C 1
ATOM 971 O O . LEU A 1 120 ? 20.742 -6.913 -6.898 1.00 95.50 120 LEU A O 1
ATOM 975 N N . THR A 1 121 ? 19.332 -5.467 -7.831 1.00 94.00 121 THR A N 1
ATOM 976 C CA . THR A 1 121 ? 20.268 -4.341 -7.836 1.00 94.00 121 THR A CA 1
ATOM 977 C C . THR A 1 121 ? 19.608 -3.156 -7.138 1.00 94.00 121 THR A C 1
ATOM 979 O O . THR A 1 121 ? 18.787 -2.454 -7.726 1.00 94.00 121 THR A O 1
ATOM 982 N N . HIS A 1 122 ? 19.927 -2.985 -5.854 1.00 90.38 122 HIS A N 1
ATOM 983 C CA . HIS A 1 122 ? 19.298 -2.009 -4.958 1.00 90.38 122 HIS A CA 1
ATOM 984 C C . HIS A 1 122 ? 19.867 -0.595 -5.084 1.00 90.38 122 HIS A C 1
ATOM 986 O O . HIS A 1 122 ? 20.961 -0.388 -5.607 1.00 90.38 122 HIS A O 1
ATOM 992 N N . ASN A 1 123 ? 19.137 0.366 -4.510 1.00 81.31 123 ASN A N 1
ATOM 993 C CA . ASN A 1 123 ? 19.539 1.764 -4.370 1.00 81.31 123 ASN A CA 1
ATOM 994 C C . ASN A 1 123 ? 19.763 2.459 -5.716 1.00 81.31 123 ASN A C 1
ATOM 996 O O . ASN A 1 123 ? 20.702 3.237 -5.885 1.00 81.31 123 ASN A O 1
ATOM 1000 N N . MET A 1 124 ? 18.860 2.223 -6.672 1.00 84.06 124 MET A N 1
ATOM 1001 C CA . MET A 1 124 ? 18.893 2.884 -7.983 1.00 84.06 124 MET A CA 1
ATOM 1002 C C . MET A 1 124 ? 18.632 4.393 -7.931 1.00 84.06 124 MET A C 1
ATOM 1004 O O . MET A 1 124 ? 18.692 5.054 -8.964 1.00 84.06 124 MET A O 1
ATOM 1008 N N . GLY A 1 125 ? 18.401 4.953 -6.740 1.00 82.31 125 GLY A N 1
ATOM 1009 C CA . GLY A 1 125 ? 18.293 6.386 -6.529 1.00 82.31 125 GLY A CA 1
ATOM 1010 C C . GLY A 1 125 ? 17.028 6.965 -7.151 1.00 82.31 125 GLY A C 1
ATOM 1011 O O . GLY A 1 125 ? 15.970 6.335 -7.184 1.00 82.31 125 GLY A O 1
ATOM 1012 N N . ASP A 1 126 ? 17.136 8.205 -7.616 1.00 86.75 126 ASP A N 1
ATOM 1013 C CA . ASP A 1 126 ? 16.061 8.876 -8.334 1.00 86.75 126 ASP A CA 1
ATOM 1014 C C . ASP A 1 126 ? 15.975 8.423 -9.808 1.00 86.75 126 ASP A C 1
ATOM 1016 O O . ASP A 1 126 ? 16.729 7.583 -10.301 1.00 86.75 126 ASP A O 1
ATOM 1020 N N . LYS A 1 127 ? 15.042 9.020 -10.557 1.00 88.81 127 LYS A N 1
ATOM 1021 C CA . LYS A 1 127 ? 14.831 8.714 -11.982 1.00 88.81 127 LYS A CA 1
ATOM 1022 C C . LYS A 1 127 ? 16.069 8.979 -12.849 1.00 88.81 127 LYS A C 1
ATOM 1024 O O . LYS A 1 127 ? 16.202 8.360 -13.902 1.00 88.81 127 LYS A O 1
ATOM 1029 N N . TRP A 1 128 ? 16.942 9.898 -12.439 1.00 92.38 128 TRP A N 1
ATOM 1030 C CA . TRP A 1 128 ? 18.170 10.221 -13.158 1.00 92.38 128 TRP A CA 1
ATOM 1031 C C . TRP A 1 128 ? 19.245 9.160 -12.916 1.00 92.38 128 TRP A C 1
ATOM 1033 O O . TRP A 1 128 ? 19.859 8.674 -13.865 1.00 92.38 128 TRP A O 1
ATOM 1043 N N . GLN A 1 129 ? 19.434 8.749 -11.662 1.00 92.00 129 GLN A N 1
ATOM 1044 C CA . GLN A 1 129 ? 20.354 7.667 -11.318 1.00 92.00 129 GLN A CA 1
ATOM 1045 C C . GLN A 1 129 ? 19.924 6.343 -11.953 1.00 92.00 129 GLN A C 1
ATOM 1047 O O . GLN A 1 129 ? 20.771 5.652 -12.519 1.00 92.00 129 GLN A O 1
ATOM 1052 N N . LEU A 1 130 ? 18.623 6.037 -11.969 1.00 92.69 130 LEU A N 1
ATOM 1053 C CA . LEU A 1 130 ? 18.092 4.877 -12.685 1.00 92.69 130 LEU A CA 1
ATOM 1054 C C . LEU A 1 130 ? 18.448 4.926 -14.178 1.00 92.69 130 LEU A C 1
ATOM 1056 O O . LEU A 1 130 ? 18.927 3.937 -14.726 1.00 92.69 130 LEU A O 1
ATOM 1060 N N . PHE A 1 131 ? 18.257 6.077 -14.832 1.00 94.81 131 PHE A N 1
ATOM 1061 C CA . PHE A 1 131 ? 18.592 6.246 -16.246 1.00 94.81 131 PHE A CA 1
ATOM 1062 C C . PHE A 1 131 ? 20.080 5.986 -16.526 1.00 94.81 131 PHE A C 1
ATOM 1064 O O . PHE A 1 131 ? 20.404 5.245 -17.451 1.00 94.81 131 PHE A O 1
ATOM 1071 N N . LYS A 1 132 ? 20.985 6.528 -15.702 1.00 94.94 132 LYS A N 1
ATOM 1072 C CA . LYS A 1 132 ? 22.427 6.268 -15.842 1.00 94.94 132 LYS A CA 1
ATOM 1073 C C . LYS A 1 132 ? 22.776 4.798 -15.631 1.00 94.94 132 LYS A C 1
ATOM 1075 O O . LYS A 1 132 ? 23.502 4.240 -16.445 1.00 94.94 132 LYS A O 1
ATOM 1080 N N . ASN A 1 133 ? 22.203 4.159 -14.609 1.00 93.25 133 ASN A N 1
ATOM 1081 C CA . ASN A 1 133 ? 22.429 2.737 -14.338 1.00 93.25 133 ASN A CA 1
ATOM 1082 C C . ASN A 1 133 ? 22.006 1.854 -15.520 1.00 93.25 133 ASN A C 1
ATOM 1084 O O . ASN A 1 133 ? 22.708 0.902 -15.846 1.00 93.25 133 ASN A O 1
ATOM 1088 N N . ILE A 1 134 ? 20.894 2.181 -16.188 1.00 95.31 134 ILE A N 1
ATOM 1089 C CA . ILE A 1 134 ? 20.442 1.461 -17.389 1.00 95.31 134 ILE A CA 1
ATOM 1090 C C . ILE A 1 134 ? 21.490 1.546 -18.509 1.00 95.31 134 ILE A C 1
ATOM 1092 O O . ILE A 1 134 ? 21.781 0.534 -19.147 1.00 95.31 134 ILE A O 1
ATOM 1096 N N . LEU A 1 135 ? 22.069 2.730 -18.738 1.00 96.31 135 LEU A N 1
ATOM 1097 C CA . LEU A 1 135 ? 23.102 2.925 -19.760 1.00 96.31 135 LEU A CA 1
ATOM 1098 C C . LEU A 1 135 ? 24.412 2.218 -19.392 1.00 96.31 135 LEU A C 1
ATOM 1100 O O . LEU A 1 135 ? 24.972 1.498 -20.213 1.00 96.31 135 LEU A O 1
ATOM 1104 N N . GLU A 1 136 ? 24.889 2.398 -18.160 1.00 93.19 136 GLU A N 1
ATOM 1105 C CA . GLU A 1 136 ? 26.152 1.826 -17.670 1.00 93.19 136 GLU A CA 1
ATOM 1106 C C . GLU A 1 136 ? 26.139 0.294 -17.688 1.00 93.19 136 GLU A C 1
ATOM 1108 O O . GLU A 1 136 ? 27.150 -0.329 -17.997 1.00 93.19 136 GLU A O 1
ATOM 1113 N N . ARG A 1 137 ? 24.982 -0.313 -17.409 1.00 91.88 137 ARG A N 1
ATOM 1114 C CA . ARG A 1 137 ? 24.805 -1.771 -17.370 1.00 91.88 137 ARG A CA 1
ATOM 1115 C C . ARG A 1 137 ? 24.311 -2.371 -18.684 1.00 91.88 137 ARG A C 1
ATOM 1117 O O . ARG A 1 137 ? 24.092 -3.572 -18.747 1.00 91.88 137 ARG A O 1
ATOM 1124 N N . GLN A 1 138 ? 24.117 -1.553 -19.720 1.00 95.12 138 GLN A N 1
ATOM 1125 C CA . GLN A 1 138 ? 23.611 -2.003 -21.021 1.00 95.12 138 GLN A CA 1
ATOM 1126 C C . GLN A 1 138 ? 22.279 -2.769 -20.911 1.00 95.12 138 GLN A C 1
ATOM 1128 O O . GLN A 1 138 ? 22.046 -3.756 -21.606 1.00 95.12 138 GLN A O 1
ATOM 1133 N N . CYS A 1 139 ? 21.373 -2.305 -20.046 1.00 95.44 139 CYS A N 1
ATOM 1134 C CA . CYS A 1 139 ? 20.093 -2.973 -19.830 1.00 95.44 139 CYS A CA 1
ATOM 1135 C C . CYS A 1 139 ? 19.013 -2.486 -20.810 1.00 95.44 139 CYS A C 1
ATOM 1137 O O . CYS A 1 139 ? 18.892 -1.297 -21.106 1.00 95.44 139 CYS A O 1
ATOM 1139 N N . MET A 1 140 ? 18.136 -3.385 -21.243 1.00 95.50 140 MET A N 1
ATOM 1140 C CA . MET A 1 140 ? 16.796 -3.062 -21.717 1.00 95.50 140 MET A CA 1
ATOM 1141 C C . MET A 1 140 ? 15.828 -3.174 -20.535 1.00 95.50 140 MET A C 1
ATOM 1143 O O . MET A 1 140 ? 15.482 -4.271 -20.100 1.00 95.50 140 MET A O 1
ATOM 1147 N N . SER A 1 141 ? 15.394 -2.030 -20.003 1.00 94.56 141 SER A N 1
ATOM 1148 C CA . SER A 1 141 ? 14.565 -1.988 -18.795 1.00 94.56 141 SER A CA 1
ATOM 1149 C C . SER A 1 141 ? 13.079 -1.762 -19.077 1.00 94.56 141 SER A C 1
ATOM 1151 O O . SER A 1 141 ? 12.734 -0.920 -19.910 1.00 94.56 141 SER A O 1
ATOM 1153 N N . PHE A 1 142 ? 12.197 -2.398 -18.308 1.00 93.44 142 PHE A N 1
ATOM 1154 C CA . PHE A 1 142 ? 10.753 -2.143 -18.330 1.00 93.44 142 PHE A CA 1
ATOM 1155 C C . PHE A 1 142 ? 10.132 -2.239 -16.933 1.00 93.44 142 PHE A C 1
ATOM 1157 O O . PHE A 1 142 ? 10.695 -2.824 -16.014 1.00 93.44 142 PHE A O 1
ATOM 1164 N N . LEU A 1 143 ? 8.955 -1.638 -16.764 1.00 92.88 143 LEU A N 1
ATOM 1165 C CA . LEU A 1 143 ? 8.153 -1.773 -15.550 1.00 92.88 143 LEU A CA 1
ATOM 1166 C C . LEU A 1 143 ? 7.205 -2.964 -15.716 1.00 92.88 143 LEU A C 1
ATOM 1168 O O . LEU A 1 143 ? 6.407 -2.977 -16.654 1.00 92.88 143 LEU A O 1
ATOM 1172 N N . ILE A 1 144 ? 7.266 -3.923 -14.794 1.00 94.88 144 ILE A N 1
ATOM 1173 C CA . ILE A 1 144 ? 6.267 -4.990 -14.692 1.00 94.88 144 ILE A CA 1
ATOM 1174 C C . ILE A 1 144 ? 5.068 -4.447 -13.916 1.00 94.88 144 ILE A C 1
ATOM 1176 O O . ILE A 1 144 ? 5.208 -3.886 -12.831 1.00 94.88 144 ILE A O 1
ATOM 1180 N N . SER A 1 145 ? 3.886 -4.569 -14.507 1.00 92.50 145 SER A N 1
ATOM 1181 C CA . SER A 1 145 ? 2.621 -4.130 -13.928 1.00 92.50 145 SER A CA 1
ATOM 1182 C C . SER A 1 145 ? 1.470 -4.851 -14.622 1.00 92.50 145 SER A C 1
ATOM 1184 O O . SER A 1 145 ? 1.641 -5.348 -15.737 1.00 92.50 145 SER A O 1
ATOM 1186 N N . GLN A 1 146 ? 0.296 -4.880 -13.995 1.00 89.25 146 GLN A N 1
ATOM 1187 C CA . GLN A 1 146 ? -0.917 -5.449 -14.573 1.00 89.25 146 GLN A CA 1
ATOM 1188 C C . GLN A 1 146 ? -2.037 -4.430 -14.820 1.00 89.25 146 GLN A C 1
ATOM 1190 O O . GLN A 1 146 ? -2.117 -3.367 -14.189 1.00 89.25 146 GLN A O 1
ATOM 1195 N N . ASN A 1 147 ? -2.943 -4.827 -15.715 1.00 84.44 147 ASN A N 1
ATOM 1196 C CA . ASN A 1 147 ? -4.264 -4.246 -15.931 1.00 84.44 147 ASN A CA 1
ATOM 1197 C C . ASN A 1 147 ? -5.166 -5.308 -16.604 1.00 84.44 147 ASN A C 1
ATOM 1199 O O . ASN A 1 147 ? -4.746 -5.832 -17.638 1.00 84.44 147 ASN A O 1
ATOM 1203 N N . PRO A 1 148 ? -6.372 -5.627 -16.086 1.00 85.62 148 PRO A N 1
ATOM 1204 C CA . PRO A 1 148 ? -7.049 -5.026 -14.930 1.00 85.62 148 PRO A CA 1
ATOM 1205 C C . PRO A 1 148 ? -6.318 -5.241 -13.600 1.00 85.62 148 PRO A C 1
ATOM 1207 O O . PRO A 1 148 ? -5.464 -6.113 -13.479 1.00 85.62 148 PRO A O 1
ATOM 1210 N N . LEU A 1 149 ? -6.638 -4.403 -12.610 1.00 88.88 149 LEU A N 1
ATOM 1211 C CA . LEU A 1 149 ? -6.190 -4.610 -11.232 1.00 88.88 149 LEU A CA 1
ATOM 1212 C C . LEU A 1 149 ? -6.931 -5.825 -10.682 1.00 88.88 149 LEU A C 1
ATOM 1214 O O . LEU A 1 149 ? -8.158 -5.798 -10.617 1.00 88.88 149 LEU A O 1
ATOM 1218 N N . TYR A 1 150 ? -6.205 -6.870 -10.311 1.00 93.12 150 TYR A N 1
ATOM 1219 C CA . TYR A 1 150 ? -6.761 -8.087 -9.740 1.00 93.12 150 TYR A CA 1
ATOM 1220 C C . TYR A 1 150 ? -5.748 -8.804 -8.842 1.00 93.12 150 TYR A C 1
ATOM 1222 O O . TYR A 1 150 ? -4.584 -8.955 -9.202 1.00 93.12 150 TYR A O 1
ATOM 1230 N N . ILE A 1 151 ? -6.181 -9.238 -7.664 1.00 95.81 151 ILE A N 1
ATOM 1231 C CA . ILE A 1 151 ? -5.390 -10.055 -6.741 1.00 95.81 151 ILE A CA 1
ATOM 1232 C C . ILE A 1 151 ? -6.107 -11.396 -6.586 1.00 95.81 151 ILE A C 1
ATOM 1234 O O . ILE A 1 151 ? -7.295 -11.429 -6.268 1.00 95.81 151 ILE A O 1
ATOM 1238 N N . THR A 1 152 ? -5.395 -12.495 -6.819 1.00 96.88 152 THR A N 1
ATOM 1239 C CA . THR A 1 152 ? -5.896 -13.862 -6.604 1.00 96.88 152 THR A CA 1
ATOM 1240 C C . THR A 1 152 ? -5.724 -14.284 -5.145 1.00 96.88 152 THR A C 1
ATOM 1242 O O . THR A 1 152 ? -4.900 -13.713 -4.422 1.00 96.88 152 THR A O 1
ATOM 1245 N N . GLU A 1 153 ? -6.447 -15.318 -4.707 1.00 97.62 153 GLU A N 1
ATOM 1246 C CA . GLU A 1 153 ? -6.207 -15.950 -3.397 1.00 97.62 153 GLU A CA 1
ATOM 1247 C C . GLU A 1 153 ? -4.758 -16.427 -3.269 1.00 97.62 153 GLU A C 1
ATOM 1249 O O . GLU A 1 153 ? -4.100 -16.197 -2.257 1.00 97.62 153 GLU A O 1
ATOM 1254 N N . LYS A 1 154 ? -4.236 -17.035 -4.339 1.00 97.75 154 LYS A N 1
ATOM 1255 C CA . LYS A 1 154 ? -2.862 -17.536 -4.407 1.00 97.75 154 LYS A CA 1
ATOM 1256 C C . LYS A 1 154 ? -1.834 -16.426 -4.179 1.00 97.75 154 LYS A C 1
ATOM 1258 O O . LYS A 1 154 ? -0.903 -16.610 -3.397 1.00 97.75 154 LYS A O 1
ATOM 1263 N N . LEU A 1 155 ? -2.009 -15.267 -4.818 1.00 98.19 155 LEU A N 1
ATOM 1264 C CA . LEU A 1 155 ? -1.117 -14.128 -4.618 1.00 98.19 155 LEU A CA 1
ATOM 1265 C C . LEU A 1 155 ? -1.234 -13.550 -3.204 1.00 98.19 155 LEU A C 1
ATOM 1267 O O . LEU A 1 155 ? -0.222 -13.229 -2.582 1.00 98.19 155 LEU A O 1
ATOM 1271 N N . ALA A 1 156 ? -2.455 -13.420 -2.684 1.00 98.19 156 ALA A N 1
ATOM 1272 C CA . ALA A 1 156 ? -2.669 -12.960 -1.316 1.00 98.19 156 ALA A CA 1
ATOM 1273 C C . ALA A 1 156 ? -1.977 -13.883 -0.296 1.00 98.19 156 ALA A C 1
ATOM 1275 O O . ALA A 1 156 ? -1.294 -13.397 0.608 1.00 98.19 156 ALA A O 1
ATOM 1276 N N . GLU A 1 157 ? -2.079 -15.201 -0.483 1.00 98.12 157 GLU A N 1
ATOM 1277 C CA . GLU A 1 157 ? -1.402 -16.192 0.354 1.00 98.12 157 GLU A CA 1
ATOM 1278 C C . GLU A 1 157 ? 0.121 -16.107 0.216 1.00 98.12 157 GLU A C 1
ATOM 1280 O O . GLU A 1 157 ? 0.832 -16.098 1.218 1.00 98.12 157 GLU A O 1
ATOM 1285 N N . ARG A 1 158 ? 0.650 -15.938 -1.002 1.00 98.25 158 ARG A N 1
ATOM 1286 C CA . ARG A 1 158 ? 2.088 -15.714 -1.226 1.00 98.25 158 ARG A CA 1
ATOM 1287 C C . ARG A 1 158 ? 2.599 -14.498 -0.447 1.00 98.25 158 ARG A C 1
ATOM 1289 O O . ARG A 1 158 ? 3.637 -14.578 0.212 1.00 98.25 158 ARG A O 1
ATOM 1296 N N . ILE A 1 159 ? 1.866 -13.383 -0.481 1.00 98.25 159 ILE A N 1
ATOM 1297 C CA . ILE A 1 159 ? 2.201 -12.167 0.277 1.00 98.25 159 ILE A CA 1
ATOM 1298 C C . ILE A 1 159 ? 2.166 -12.445 1.786 1.00 98.25 159 ILE A C 1
ATOM 1300 O O . ILE A 1 159 ? 3.066 -12.012 2.506 1.00 98.25 159 ILE A O 1
ATOM 1304 N N . TYR A 1 160 ? 1.176 -13.199 2.269 1.00 97.62 160 TYR A N 1
ATOM 1305 C CA . TYR A 1 160 ? 1.079 -13.595 3.675 1.00 97.62 160 TYR A CA 1
ATOM 1306 C C . TYR A 1 160 ? 2.229 -14.514 4.122 1.00 97.62 160 TYR A C 1
ATOM 1308 O O . TYR A 1 160 ? 2.802 -14.316 5.197 1.00 97.62 160 TYR A O 1
ATOM 1316 N N . VAL A 1 161 ? 2.627 -15.484 3.296 1.00 97.12 161 VAL A N 1
ATOM 1317 C CA . VAL A 1 161 ? 3.777 -16.361 3.563 1.00 97.12 161 VAL A CA 1
ATOM 1318 C C . VAL A 1 161 ? 5.069 -15.545 3.617 1.00 97.12 161 VAL A C 1
ATOM 1320 O O . VAL A 1 161 ? 5.877 -15.729 4.534 1.00 97.12 161 VAL A O 1
ATOM 1323 N N . ALA A 1 162 ? 5.248 -14.601 2.687 1.00 96.81 162 ALA A N 1
ATOM 1324 C CA . ALA A 1 162 ? 6.377 -13.678 2.699 1.00 96.81 162 ALA A CA 1
ATOM 1325 C C . ALA A 1 162 ? 6.383 -12.810 3.970 1.00 96.81 162 ALA A C 1
ATOM 1327 O O . ALA A 1 162 ? 7.424 -12.694 4.620 1.00 96.81 162 ALA A O 1
ATOM 1328 N N . ALA A 1 163 ? 5.231 -12.263 4.373 1.00 96.31 163 ALA A N 1
ATOM 1329 C CA . ALA A 1 163 ? 5.047 -11.546 5.638 1.00 96.31 163 ALA A CA 1
ATOM 1330 C C . ALA A 1 163 ? 5.458 -12.387 6.847 1.00 96.31 163 ALA A C 1
ATOM 1332 O O . ALA A 1 163 ? 6.365 -12.012 7.589 1.00 96.31 163 ALA A O 1
ATOM 1333 N N . SER A 1 164 ? 4.886 -13.580 6.974 1.00 95.12 164 SER A N 1
ATOM 1334 C CA . SER A 1 164 ? 5.170 -14.502 8.071 1.00 95.12 164 SER A CA 1
ATOM 1335 C C . SER A 1 164 ? 6.656 -14.845 8.156 1.00 95.12 164 SER A C 1
ATOM 1337 O O . SER A 1 164 ? 7.250 -14.780 9.229 1.00 95.12 164 SER A O 1
ATOM 1339 N N . LYS A 1 165 ? 7.302 -15.174 7.030 1.00 94.38 165 LYS A N 1
ATOM 1340 C CA . LYS A 1 165 ? 8.728 -15.533 7.006 1.00 94.38 165 LYS A CA 1
ATOM 1341 C C . LYS A 1 165 ? 9.628 -14.373 7.433 1.00 94.38 165 LYS A C 1
ATOM 1343 O O . LYS A 1 165 ? 10.604 -14.606 8.140 1.00 94.38 165 LYS A O 1
ATOM 1348 N N . ASN A 1 166 ? 9.307 -13.148 7.022 1.00 92.12 166 ASN A N 1
ATOM 1349 C CA . ASN A 1 166 ? 10.128 -11.976 7.324 1.00 92.12 166 ASN A CA 1
ATOM 1350 C C . ASN A 1 166 ? 9.875 -11.401 8.723 1.00 92.12 166 ASN A C 1
ATOM 1352 O O . ASN A 1 166 ? 10.766 -10.763 9.274 1.00 92.12 166 ASN A O 1
ATOM 1356 N N . CYS A 1 167 ? 8.727 -11.699 9.335 1.00 90.25 167 CYS A N 1
ATOM 1357 C CA . CYS A 1 167 ? 8.458 -11.367 10.733 1.00 90.25 167 CYS A CA 1
ATOM 1358 C C . CYS A 1 167 ? 8.910 -12.449 11.725 1.00 90.25 167 CYS A C 1
ATOM 1360 O O . CYS A 1 167 ? 9.053 -12.145 12.901 1.00 90.25 167 CYS A O 1
ATOM 1362 N N . LYS A 1 168 ? 9.201 -13.690 11.307 1.00 74.50 168 LYS A N 1
ATOM 1363 C CA . LYS A 1 168 ? 9.710 -14.739 12.223 1.00 74.50 168 LYS A CA 1
ATOM 1364 C C . LYS A 1 168 ? 11.012 -14.368 12.942 1.00 74.50 168 LYS A C 1
ATOM 1366 O O . LYS A 1 168 ? 11.274 -14.891 14.017 1.00 74.50 168 LYS A O 1
ATOM 1371 N N . ASN A 1 169 ? 11.799 -13.466 12.356 1.00 59.34 169 ASN A N 1
ATOM 1372 C CA . ASN A 1 169 ? 13.031 -12.935 12.945 1.00 59.34 169 ASN A CA 1
ATOM 1373 C C . ASN A 1 169 ? 12.852 -11.515 13.517 1.00 59.34 169 ASN A C 1
ATOM 1375 O O . ASN A 1 169 ? 13.843 -10.852 13.816 1.00 59.34 169 ASN A O 1
ATOM 1379 N N . SER A 1 170 ? 11.612 -11.022 13.609 1.00 70.69 170 SER A N 1
ATOM 1380 C CA . SER A 1 170 ? 11.312 -9.758 14.290 1.00 70.69 170 SER A CA 1
ATOM 1381 C C . SER A 1 170 ? 11.540 -9.895 15.801 1.00 70.69 170 SER A C 1
ATOM 1383 O O . SER A 1 170 ? 11.804 -10.988 16.311 1.00 70.69 170 SER A O 1
ATOM 1385 N N . ALA A 1 171 ? 11.498 -8.774 16.524 1.00 69.31 171 ALA A N 1
ATOM 1386 C CA . ALA A 1 171 ? 11.682 -8.779 17.970 1.00 69.31 171 ALA A CA 1
ATOM 1387 C C . ALA A 1 171 ? 10.693 -9.766 18.632 1.00 69.31 171 ALA A C 1
ATOM 1389 O O . ALA A 1 171 ? 9.514 -9.743 18.277 1.00 69.31 171 ALA A O 1
ATOM 1390 N N . PRO A 1 172 ? 11.117 -10.594 19.613 1.00 71.12 172 PRO A N 1
ATOM 1391 C CA . PRO A 1 172 ? 10.227 -11.532 20.311 1.00 71.12 172 PRO A CA 1
ATOM 1392 C C . PRO A 1 172 ? 8.937 -10.897 20.857 1.00 71.12 172 PRO A C 1
ATOM 1394 O O . PRO A 1 172 ? 7.916 -11.571 20.966 1.00 71.12 172 PRO A O 1
ATOM 1397 N N . SER A 1 173 ? 8.967 -9.590 21.141 1.00 83.12 173 SER A N 1
ATOM 1398 C CA . SER A 1 173 ? 7.805 -8.804 21.558 1.00 83.12 173 SER A CA 1
ATOM 1399 C C . SER A 1 173 ? 6.690 -8.746 20.510 1.00 83.12 173 SER A C 1
ATOM 1401 O O . SER A 1 173 ? 5.526 -8.790 20.887 1.00 83.12 173 SER A O 1
ATOM 1403 N N . PHE A 1 174 ? 7.003 -8.714 19.209 1.00 88.88 174 PHE A N 1
ATOM 1404 C CA . PHE A 1 174 ? 5.991 -8.623 18.148 1.00 88.88 174 PHE A CA 1
ATOM 1405 C C . PHE A 1 174 ? 5.061 -9.842 18.138 1.00 88.88 174 PHE A C 1
ATOM 1407 O O . PHE A 1 174 ? 3.840 -9.699 18.113 1.00 88.88 174 PHE A O 1
ATOM 1414 N N . GLN A 1 175 ? 5.639 -11.046 18.174 1.00 89.56 175 GLN A N 1
ATOM 1415 C CA . GLN A 1 175 ? 4.864 -12.285 18.135 1.00 89.56 175 GLN A CA 1
ATOM 1416 C C . GLN A 1 175 ? 3.982 -12.415 19.381 1.00 89.56 175 GLN A C 1
ATOM 1418 O O . GLN A 1 175 ? 2.811 -12.769 19.270 1.00 89.56 175 GLN A O 1
ATOM 1423 N N . GLN A 1 176 ? 4.524 -12.064 20.550 1.00 91.69 176 GLN A N 1
ATOM 1424 C CA . GLN A 1 176 ? 3.777 -12.072 21.802 1.00 91.69 176 GLN A CA 1
ATOM 1425 C C . GLN A 1 176 ? 2.617 -11.066 21.778 1.00 91.69 176 GLN A C 1
ATOM 1427 O O . GLN A 1 176 ? 1.502 -11.413 22.155 1.00 91.69 176 GLN A O 1
ATOM 1432 N N . GLU A 1 177 ? 2.844 -9.835 21.311 1.00 94.44 177 GLU A N 1
ATOM 1433 C CA . GLU A 1 177 ? 1.785 -8.826 21.190 1.00 94.44 177 GLU A CA 1
ATOM 1434 C C . GLU A 1 177 ? 0.661 -9.282 20.255 1.00 94.44 177 GLU A C 1
ATOM 1436 O O . GLU A 1 177 ? -0.514 -9.121 20.588 1.00 94.44 177 GLU A O 1
ATOM 1441 N N . LEU A 1 178 ? 1.011 -9.885 19.115 1.00 95.19 178 LEU A N 1
ATOM 1442 C CA . LEU A 1 178 ? 0.040 -10.407 18.157 1.00 95.19 178 LEU A CA 1
ATOM 1443 C C . LEU A 1 178 ? -0.794 -11.550 18.757 1.00 95.19 178 LEU A C 1
ATOM 1445 O O . LEU A 1 178 ? -2.015 -11.563 18.607 1.00 95.19 178 LEU A O 1
ATOM 1449 N N . GLU A 1 179 ? -0.154 -12.483 19.467 1.00 95.00 179 GLU A N 1
ATOM 1450 C CA . GLU A 1 179 ? -0.830 -13.584 20.167 1.00 95.00 179 GLU A CA 1
ATOM 1451 C C . GLU A 1 179 ? -1.750 -13.081 21.285 1.00 95.00 179 GLU A C 1
ATOM 1453 O O . GLU A 1 179 ? -2.859 -13.590 21.452 1.00 95.00 179 GLU A O 1
ATOM 1458 N N . GLU A 1 180 ? -1.334 -12.063 22.044 1.00 96.62 180 GLU A N 1
ATOM 1459 C CA . GLU A 1 180 ? -2.188 -11.438 23.056 1.00 96.62 180 GLU A CA 1
ATOM 1460 C C . GLU A 1 180 ? -3.383 -10.714 22.429 1.00 96.62 180 GLU A C 1
ATOM 1462 O O . GLU A 1 180 ? -4.501 -10.807 22.946 1.00 96.62 180 GLU A O 1
ATOM 1467 N N . ALA A 1 181 ? -3.179 -10.027 21.304 1.00 97.44 181 ALA A N 1
ATOM 1468 C CA . ALA A 1 181 ? -4.250 -9.327 20.607 1.00 97.44 181 ALA A CA 1
ATOM 1469 C C . ALA A 1 181 ? -5.330 -10.286 20.104 1.00 97.44 181 ALA A C 1
ATOM 1471 O O . ALA A 1 181 ? -6.515 -9.994 20.244 1.00 97.44 181 ALA A O 1
ATOM 1472 N N . GLN A 1 182 ? -4.938 -11.458 19.600 1.00 96.62 182 GLN A N 1
ATOM 1473 C CA . GLN A 1 182 ? -5.858 -12.501 19.131 1.00 96.62 182 GLN A CA 1
ATOM 1474 C C . GLN A 1 182 ? -6.753 -13.092 20.232 1.00 96.62 182 GLN A C 1
ATOM 1476 O O . GLN A 1 182 ? -7.734 -13.764 19.924 1.00 96.62 182 GLN A O 1
ATOM 1481 N N . LYS A 1 183 ? -6.452 -12.846 21.514 1.00 97.62 183 LYS A N 1
ATOM 1482 C CA . LYS A 1 183 ? -7.333 -13.225 22.634 1.00 97.62 183 LYS A CA 1
ATOM 1483 C C . LYS A 1 183 ? -8.487 -12.242 22.837 1.00 97.62 183 LYS A C 1
ATOM 1485 O O . LYS A 1 183 ? -9.384 -12.517 23.637 1.00 97.62 183 LYS A O 1
ATOM 1490 N N . CYS A 1 184 ? -8.444 -11.081 22.189 1.00 98.00 184 CYS A N 1
ATOM 1491 C CA . CYS A 1 184 ? -9.519 -10.099 22.224 1.00 98.00 184 CYS A CA 1
ATOM 1492 C C . CYS A 1 184 ? -10.651 -10.524 21.287 1.00 98.00 184 CYS A C 1
ATOM 1494 O O . CYS A 1 184 ? -10.408 -11.153 20.263 1.00 98.00 184 CYS A O 1
ATOM 1496 N N . SER A 1 185 ? -11.886 -10.162 21.626 1.00 96.12 185 SER A N 1
ATOM 1497 C CA . SER A 1 185 ? -13.045 -10.394 20.768 1.00 96.12 185 SER A CA 1
ATOM 1498 C C . SER A 1 185 ? -14.127 -9.344 21.053 1.00 96.12 185 SER A C 1
ATOM 1500 O O . SER A 1 185 ? -14.684 -9.346 22.157 1.00 96.12 185 SER A O 1
ATOM 1502 N N . PRO A 1 186 ? -14.463 -8.475 20.085 1.00 97.94 186 PRO A N 1
ATOM 1503 C CA . PRO A 1 186 ? -13.829 -8.362 18.769 1.00 97.94 186 PRO A CA 1
ATOM 1504 C C . PRO A 1 186 ? -12.448 -7.678 18.844 1.00 97.94 186 PRO A C 1
ATOM 1506 O O . PRO A 1 186 ? -12.209 -6.844 19.717 1.00 97.94 186 PRO A O 1
ATOM 1509 N N . LEU A 1 187 ? -11.554 -7.992 17.906 1.00 98.69 187 LEU A N 1
ATOM 1510 C CA . LEU A 1 187 ? -10.315 -7.265 17.623 1.00 98.69 187 LEU A CA 1
ATOM 1511 C C . LEU A 1 187 ? -10.516 -6.377 16.389 1.00 98.69 187 LEU A C 1
ATOM 1513 O O . LEU A 1 187 ? -10.627 -6.866 15.261 1.00 98.69 187 LEU A O 1
ATOM 1517 N N . ILE A 1 188 ? -10.558 -5.060 16.596 1.00 98.69 188 ILE A N 1
ATOM 1518 C CA . ILE A 1 188 ? -10.921 -4.088 15.558 1.00 98.69 188 ILE A CA 1
ATOM 1519 C C . ILE A 1 188 ? -9.743 -3.177 15.235 1.00 98.69 188 ILE A C 1
ATOM 1521 O O . ILE A 1 188 ? -9.158 -2.557 16.122 1.00 98.69 188 ILE A O 1
ATOM 1525 N N . LEU A 1 189 ? -9.435 -3.029 13.947 1.00 98.75 189 LEU A N 1
ATOM 1526 C CA . LEU A 1 189 ? -8.440 -2.063 13.482 1.00 98.75 189 LEU A CA 1
ATOM 1527 C C . LEU A 1 189 ? -9.089 -0.742 13.082 1.00 98.75 189 LEU A C 1
ATOM 1529 O O . LEU A 1 189 ? -9.989 -0.721 12.249 1.00 98.75 189 LEU A O 1
ATOM 1533 N N . PHE A 1 190 ? -8.571 0.361 13.612 1.00 98.62 190 PHE A N 1
ATOM 1534 C CA . PHE A 1 190 ? -8.902 1.722 13.210 1.00 98.62 190 PHE A CA 1
ATOM 1535 C C . PHE A 1 190 ? -7.699 2.350 12.522 1.00 98.62 190 PHE A C 1
ATOM 1537 O O . PHE A 1 190 ? -6.647 2.544 13.129 1.00 98.62 190 PHE A O 1
ATOM 1544 N N . GLN A 1 191 ? -7.862 2.692 11.249 1.00 97.75 191 GLN A N 1
ATOM 1545 C CA . GLN A 1 191 ? -6.841 3.421 10.516 1.00 97.75 191 GLN A CA 1
ATOM 1546 C C . GLN A 1 191 ? -6.983 4.922 10.734 1.00 97.75 191 GLN A C 1
ATOM 1548 O O . GLN A 1 191 ? -8.004 5.522 10.395 1.00 97.75 191 GLN A O 1
ATOM 1553 N N . LEU A 1 192 ? -5.902 5.531 11.198 1.00 97.31 192 LEU A N 1
ATOM 1554 C CA . LEU A 1 192 ? -5.764 6.963 11.357 1.00 97.31 192 LEU A CA 1
ATOM 1555 C C . LEU A 1 192 ? -5.185 7.597 10.092 1.00 97.31 192 LEU A C 1
ATOM 1557 O O . LEU A 1 192 ? -4.493 6.964 9.291 1.00 97.31 192 LEU A O 1
ATOM 15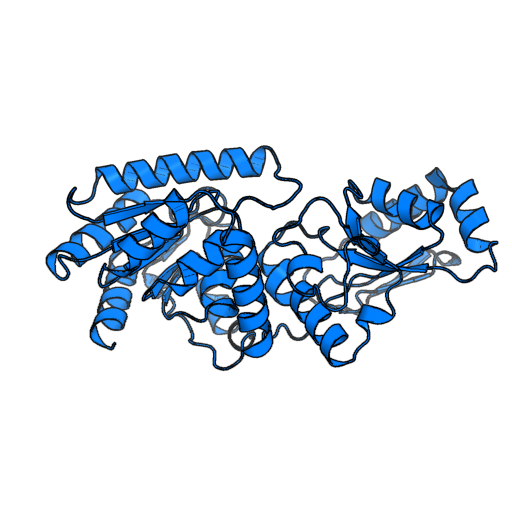61 N N . ARG A 1 193 ? -5.488 8.881 9.916 1.00 94.00 193 ARG A N 1
ATOM 1562 C CA . ARG A 1 193 ? -4.855 9.740 8.914 1.00 94.00 193 ARG A CA 1
ATOM 1563 C C . ARG A 1 193 ? -4.695 11.142 9.488 1.00 94.00 193 ARG A C 1
ATOM 1565 O O . ARG A 1 193 ? -5.568 11.598 10.219 1.00 94.00 193 ARG A O 1
ATOM 1572 N N . VAL A 1 194 ? -3.609 11.837 9.149 1.00 93.94 194 VAL A N 1
ATOM 1573 C CA . VAL A 1 194 ? -3.300 13.197 9.657 1.00 93.94 194 VAL A CA 1
ATOM 1574 C C . VAL A 1 194 ? -3.003 14.225 8.562 1.00 93.94 194 VAL A C 1
ATOM 1576 O O . VAL A 1 194 ? -2.707 15.381 8.863 1.00 93.94 194 VAL A O 1
ATOM 1579 N N . ASP A 1 195 ? -3.063 13.826 7.291 1.00 87.25 195 ASP A N 1
ATOM 1580 C CA . ASP A 1 195 ? -2.659 14.646 6.150 1.00 87.25 195 ASP A CA 1
ATOM 1581 C C . ASP A 1 195 ? -3.857 15.088 5.273 1.00 87.25 195 ASP A C 1
ATOM 1583 O O . ASP A 1 195 ? -4.664 15.932 5.669 1.00 87.25 195 ASP A O 1
ATOM 1587 N N . LYS A 1 196 ? -3.977 14.569 4.048 1.00 89.31 196 LYS A N 1
ATOM 1588 C CA . LYS A 1 196 ? -5.022 14.892 3.074 1.00 89.31 196 LYS A CA 1
ATOM 1589 C C . LYS A 1 196 ? -6.233 14.009 3.325 1.00 89.31 196 LYS A C 1
ATOM 1591 O O . LYS A 1 196 ? -6.083 12.851 3.687 1.00 89.31 196 LYS A O 1
ATOM 1596 N N . ARG A 1 197 ? -7.447 14.480 3.020 1.00 93.50 197 ARG A N 1
ATOM 1597 C CA . ARG A 1 197 ? -8.677 13.693 3.265 1.00 93.50 197 ARG A CA 1
ATOM 1598 C C . ARG A 1 197 ? -8.829 13.297 4.743 1.00 93.50 197 ARG A C 1
ATOM 1600 O O . ARG A 1 197 ? -9.231 12.175 5.051 1.00 93.50 197 ARG A O 1
ATOM 1607 N N . LEU A 1 198 ? -8.464 14.215 5.635 1.00 95.81 198 LEU A N 1
ATOM 1608 C CA . LEU A 1 198 ? -8.539 14.045 7.083 1.00 95.81 198 LEU A CA 1
ATOM 1609 C C . LEU A 1 198 ? -9.999 14.066 7.552 1.00 95.81 198 LEU A C 1
ATOM 1611 O O . LEU A 1 198 ? -10.735 14.995 7.216 1.00 95.81 198 LEU A O 1
ATOM 1615 N N . TRP A 1 199 ? -10.378 13.094 8.381 1.00 97.62 199 TRP A N 1
ATOM 1616 C CA . TRP A 1 199 ? -11.564 13.195 9.227 1.00 97.62 199 TRP A CA 1
ATOM 1617 C C . TRP A 1 199 ? -11.239 14.140 10.394 1.00 97.62 199 TRP A C 1
ATOM 1619 O O . TRP A 1 199 ? -10.479 13.799 11.291 1.00 97.62 199 TRP A O 1
ATOM 1629 N N . SER A 1 200 ? -11.756 15.368 10.372 1.00 97.62 200 SER A N 1
ATOM 1630 C CA . SER A 1 200 ? -11.290 16.435 11.268 1.00 97.62 200 SER A CA 1
ATOM 1631 C C . SER A 1 200 ? -11.659 16.240 12.739 1.00 97.62 200 SER A C 1
ATOM 1633 O O . SER A 1 200 ? -10.949 16.743 13.595 1.00 97.62 200 SER A O 1
ATOM 1635 N N . ASN A 1 201 ? -12.743 15.516 13.030 1.00 98.12 201 ASN A N 1
ATOM 1636 C CA . ASN A 1 201 ? -13.144 15.097 14.379 1.00 98.12 201 ASN A CA 1
ATOM 1637 C C . ASN A 1 201 ? -12.836 13.603 14.624 1.00 98.12 201 ASN A C 1
ATOM 1639 O O . ASN A 1 201 ? -13.616 12.895 15.261 1.00 98.12 201 ASN A O 1
ATOM 1643 N N . GLN A 1 202 ? -11.731 13.111 14.043 1.00 98.25 202 GLN A N 1
ATOM 1644 C CA . GLN A 1 202 ? -11.251 11.726 14.141 1.00 98.25 202 GLN A CA 1
ATOM 1645 C C . GLN A 1 202 ? -10.982 11.293 15.578 1.00 98.25 202 GLN A C 1
ATOM 1647 O O . GLN A 1 202 ? -11.292 10.155 15.917 1.00 98.25 202 GLN A O 1
ATOM 1652 N N . ILE A 1 203 ? -10.394 12.162 16.403 1.00 98.69 203 ILE A N 1
ATOM 1653 C CA . ILE A 1 203 ? -9.992 11.804 17.767 1.00 98.69 203 ILE A CA 1
ATOM 1654 C C . ILE A 1 203 ? -11.243 11.513 18.597 1.00 98.69 203 ILE A C 1
ATOM 1656 O O . ILE A 1 203 ? -11.423 10.399 19.086 1.00 98.69 203 ILE A O 1
ATOM 1660 N N . GLU A 1 204 ? -12.155 12.482 18.670 1.00 98.75 204 GLU A N 1
ATOM 1661 C CA . GLU A 1 204 ? -13.391 12.375 19.442 1.00 98.75 204 GLU A CA 1
ATOM 1662 C C . GLU A 1 204 ? -14.307 11.297 18.864 1.00 98.75 204 GLU A C 1
ATOM 1664 O O . GLU A 1 204 ? -14.917 10.527 19.605 1.00 98.75 204 GLU A O 1
ATOM 1669 N N . GLY A 1 205 ? -14.395 11.220 17.533 1.00 98.62 205 GLY A N 1
ATOM 1670 C CA . GLY A 1 205 ? -15.212 10.232 16.844 1.00 98.62 205 GLY A CA 1
ATOM 1671 C C . GLY A 1 205 ? -14.739 8.801 17.088 1.00 98.62 205 GLY A C 1
ATOM 1672 O O . GLY A 1 205 ? -15.550 7.947 17.437 1.00 98.62 205 GLY A O 1
ATOM 1673 N N . THR A 1 206 ? -13.436 8.544 16.961 1.00 98.75 206 THR A N 1
ATOM 1674 C CA . THR A 1 206 ? -12.854 7.213 17.197 1.00 98.75 206 THR A CA 1
ATOM 1675 C C . THR A 1 206 ? -12.967 6.817 18.666 1.00 98.75 206 THR A C 1
ATOM 1677 O O . THR A 1 206 ? -13.425 5.714 18.959 1.00 98.75 206 THR A O 1
ATOM 1680 N N . ALA A 1 207 ? -12.648 7.726 19.595 1.00 98.75 207 ALA A N 1
ATOM 1681 C CA . ALA A 1 207 ? -12.784 7.467 21.027 1.00 98.75 207 ALA A CA 1
ATOM 1682 C C . ALA A 1 207 ? -14.240 7.171 21.428 1.00 98.75 207 ALA A C 1
ATOM 1684 O O . ALA A 1 207 ? -14.491 6.256 22.216 1.00 98.75 207 ALA A O 1
ATOM 1685 N N . SER A 1 208 ? -15.208 7.883 20.837 1.00 98.75 208 SER A N 1
ATOM 1686 C CA . SER A 1 208 ? -16.638 7.641 21.074 1.00 98.75 208 SER A CA 1
ATOM 1687 C C . SER A 1 208 ? -17.064 6.256 20.586 1.00 98.75 208 SER A C 1
ATOM 1689 O O . SER A 1 208 ? -17.725 5.535 21.325 1.00 98.75 208 SER A O 1
ATOM 1691 N N . ILE A 1 209 ? -16.635 5.849 19.383 1.00 98.75 209 ILE A N 1
ATOM 1692 C CA . ILE A 1 209 ? -16.920 4.507 18.850 1.00 98.75 209 ILE A CA 1
ATOM 1693 C C . ILE A 1 209 ? -16.356 3.432 19.784 1.00 98.75 209 ILE A C 1
ATOM 1695 O O . ILE A 1 209 ? -17.086 2.522 20.160 1.00 98.75 209 ILE A O 1
ATOM 1699 N N . ILE A 1 210 ? -15.082 3.541 20.175 1.00 98.75 210 ILE A N 1
ATOM 1700 C CA . ILE A 1 210 ? -14.422 2.550 21.039 1.00 98.75 210 ILE A CA 1
ATOM 1701 C C . ILE A 1 210 ? -15.127 2.457 22.395 1.00 98.75 210 ILE A C 1
ATOM 1703 O O . ILE A 1 210 ? -15.442 1.360 22.846 1.00 98.75 210 ILE A O 1
ATOM 1707 N N . SER A 1 211 ? -15.432 3.598 23.017 1.00 98.44 211 SER A N 1
ATOM 1708 C CA . SER A 1 211 ? -16.110 3.646 24.318 1.00 98.44 211 SER A CA 1
ATOM 1709 C C . SER A 1 211 ? -17.504 3.019 24.261 1.00 98.44 211 SER A C 1
ATOM 1711 O O . SER A 1 211 ? -17.875 2.265 25.156 1.00 98.44 211 SER A O 1
ATOM 1713 N N . SER A 1 212 ? -18.261 3.290 23.192 1.00 98.25 212 SER A N 1
ATOM 1714 C CA . SER A 1 212 ? -19.583 2.694 22.977 1.00 98.25 212 SER A CA 1
ATOM 1715 C C . SER A 1 212 ? -19.533 1.210 22.614 1.00 98.25 212 SER A C 1
ATOM 1717 O O . SER A 1 212 ? -20.480 0.496 22.900 1.00 98.25 212 SER A O 1
ATOM 1719 N N . LEU A 1 213 ? -18.466 0.722 21.978 1.00 98.19 213 LEU A N 1
ATOM 1720 C CA . LEU A 1 213 ? -18.304 -0.713 21.729 1.00 98.19 213 LEU A CA 1
ATOM 1721 C C . LEU A 1 213 ? -17.884 -1.452 22.999 1.00 98.19 213 LEU A C 1
ATOM 1723 O O . LEU A 1 213 ? -18.359 -2.553 23.247 1.00 98.19 213 LEU A O 1
ATOM 1727 N N . TYR A 1 214 ? -17.023 -0.854 23.821 1.00 98.12 214 TYR A N 1
ATOM 1728 C CA . TYR A 1 214 ? -16.523 -1.493 25.036 1.00 98.12 214 TYR A CA 1
ATOM 1729 C C . TYR A 1 214 ? -17.631 -1.798 26.053 1.00 98.12 214 TYR A C 1
ATOM 1731 O O . TYR A 1 214 ? -17.563 -2.818 26.735 1.00 98.12 214 TYR A O 1
ATOM 1739 N N . SER A 1 215 ? -18.678 -0.963 26.127 1.00 96.00 215 SER A N 1
ATOM 1740 C CA . SER A 1 215 ? -19.829 -1.235 27.000 1.00 96.00 215 SER A CA 1
ATOM 1741 C C . SER A 1 215 ? -20.548 -2.537 26.649 1.00 96.00 215 SER A C 1
ATOM 1743 O O . SER A 1 215 ? -21.053 -3.211 27.544 1.00 96.00 215 SER A O 1
ATOM 1745 N N . ASP A 1 216 ? -20.567 -2.890 25.364 1.00 95.62 216 ASP A N 1
ATOM 1746 C CA . ASP A 1 216 ? -21.260 -4.071 24.848 1.00 95.62 216 ASP A CA 1
ATOM 1747 C C . ASP A 1 216 ? -20.307 -5.276 24.722 1.00 95.62 216 ASP A C 1
ATOM 1749 O O . ASP A 1 216 ? -20.735 -6.427 24.816 1.00 95.62 216 ASP A O 1
ATOM 1753 N N . PHE A 1 217 ? -19.004 -5.018 24.553 1.00 96.50 217 PHE A N 1
ATOM 1754 C CA . PHE A 1 217 ? -17.957 -6.021 24.355 1.00 96.50 217 PHE A CA 1
ATOM 1755 C C . PHE A 1 217 ? -16.763 -5.787 25.306 1.00 96.50 217 PHE A C 1
ATOM 1757 O O . PHE A 1 217 ? -15.745 -5.226 24.899 1.00 96.50 217 PHE A O 1
ATOM 1764 N N . PRO A 1 218 ? -16.818 -6.261 26.566 1.00 95.62 218 PRO A N 1
ATOM 1765 C CA . PRO A 1 218 ? -15.754 -6.026 27.554 1.00 95.62 218 PRO A CA 1
ATOM 1766 C C . PRO A 1 218 ? -14.388 -6.658 27.230 1.00 95.62 218 PRO A C 1
ATOM 1768 O O . PRO A 1 218 ? -13.391 -6.305 27.846 1.00 95.62 218 PRO A O 1
ATOM 1771 N N .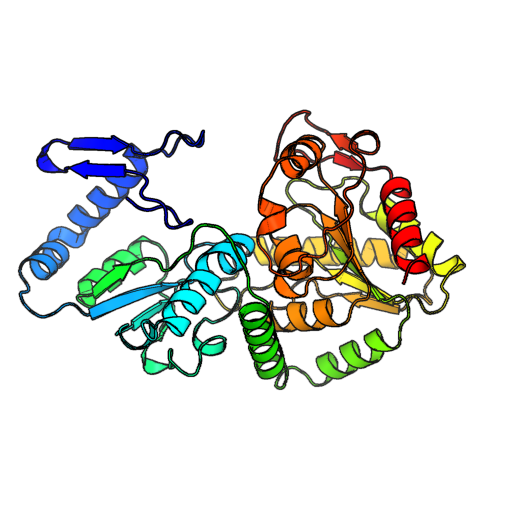 ASN A 1 219 ? -14.316 -7.596 26.278 1.00 97.19 219 ASN A N 1
ATOM 1772 C CA . ASN A 1 219 ? -13.053 -8.171 25.789 1.00 97.19 219 ASN A CA 1
ATOM 1773 C C . ASN A 1 219 ? -12.602 -7.546 24.450 1.00 97.19 219 ASN A C 1
ATOM 1775 O O . ASN A 1 219 ? -11.868 -8.172 23.685 1.00 97.19 219 ASN A O 1
ATOM 1779 N N . LEU A 1 220 ? -13.072 -6.333 24.141 1.00 98.44 220 LEU A N 1
ATOM 1780 C CA . LEU A 1 220 ? -12.689 -5.566 22.957 1.00 98.44 220 LEU A CA 1
ATOM 1781 C C . LEU A 1 220 ? -11.175 -5.319 22.918 1.00 98.44 220 LEU A C 1
ATOM 1783 O O . LEU A 1 220 ? -10.580 -4.823 23.877 1.00 98.44 220 LEU A O 1
ATOM 1787 N N . GLY A 1 221 ? -10.576 -5.605 21.766 1.00 98.56 221 GLY A N 1
ATOM 1788 C CA . GLY A 1 221 ? -9.214 -5.218 21.424 1.00 98.56 221 GLY A CA 1
ATOM 1789 C C . GLY A 1 221 ? -9.225 -4.208 20.287 1.00 98.56 221 GLY A C 1
ATOM 1790 O O . GLY A 1 221 ? -9.989 -4.351 19.332 1.00 98.56 221 GLY A O 1
ATOM 1791 N N . ILE A 1 222 ? -8.365 -3.196 20.366 1.00 98.62 222 ILE A N 1
ATOM 1792 C CA . ILE A 1 222 ? -8.250 -2.152 19.348 1.00 98.62 222 ILE A CA 1
ATOM 1793 C C . ILE A 1 222 ? -6.824 -2.077 18.816 1.00 98.62 222 ILE A C 1
ATOM 1795 O O . ILE A 1 222 ? -5.870 -1.980 19.583 1.00 98.62 222 ILE A O 1
ATOM 1799 N N . ILE A 1 223 ? -6.685 -2.036 17.493 1.00 98.69 223 ILE A N 1
ATOM 1800 C CA . ILE A 1 223 ? -5.429 -1.707 16.817 1.00 98.69 223 ILE A CA 1
ATOM 1801 C C . ILE A 1 223 ? -5.565 -0.322 16.192 1.00 98.69 223 ILE A C 1
ATOM 1803 O O . ILE A 1 223 ? -6.432 -0.102 15.350 1.00 98.69 223 ILE A O 1
ATOM 1807 N N . LEU A 1 224 ? -4.692 0.606 16.570 1.00 98.62 224 LEU A N 1
ATOM 1808 C CA . LEU A 1 224 ? -4.555 1.903 15.917 1.00 98.62 224 LEU A CA 1
ATOM 1809 C C . LEU A 1 224 ? -3.457 1.795 14.852 1.00 98.62 224 LEU A C 1
ATOM 1811 O O . LEU A 1 224 ? -2.279 1.603 15.165 1.00 98.62 224 LEU A O 1
ATOM 1815 N N . ASP A 1 225 ? -3.863 1.870 13.587 1.00 98.25 225 ASP A N 1
ATOM 1816 C CA . ASP A 1 225 ? -2.997 1.795 12.406 1.00 98.25 225 ASP A CA 1
ATOM 1817 C C . ASP A 1 225 ? -2.867 3.167 11.727 1.00 98.25 225 ASP A C 1
ATOM 1819 O O . ASP A 1 225 ? -3.665 4.072 11.955 1.00 98.25 225 ASP A O 1
ATOM 1823 N N . GLY A 1 226 ? -1.863 3.325 10.868 1.00 95.81 226 GLY A N 1
ATOM 1824 C CA . GLY A 1 226 ? -1.643 4.545 10.096 1.00 95.81 226 GLY A CA 1
ATOM 1825 C C . GLY A 1 226 ? -0.676 4.326 8.939 1.00 95.81 226 GLY A C 1
ATOM 1826 O O . GLY A 1 226 ? -0.735 3.330 8.218 1.00 95.81 226 GLY A O 1
ATOM 1827 N N . TRP A 1 227 ? 0.241 5.258 8.745 1.00 95.12 227 TRP A N 1
ATOM 1828 C CA . TRP A 1 227 ? 1.336 5.191 7.798 1.00 95.12 227 TRP A CA 1
ATOM 1829 C C . TRP A 1 227 ? 2.252 4.004 8.104 1.00 95.12 227 TRP A C 1
ATOM 1831 O O . TRP A 1 227 ? 2.399 3.569 9.252 1.00 95.12 227 TRP A O 1
ATOM 1841 N N . SER A 1 228 ? 2.824 3.425 7.055 1.00 93.75 228 SER A N 1
ATOM 1842 C CA . SER A 1 228 ? 3.722 2.271 7.141 1.00 93.75 228 SER A CA 1
ATOM 1843 C C . SER A 1 228 ? 5.135 2.720 6.822 1.00 93.75 228 SER A C 1
ATOM 1845 O O . SER A 1 228 ? 5.329 3.499 5.888 1.00 93.75 228 SER A O 1
ATOM 1847 N N . CYS A 1 229 ? 6.121 2.177 7.530 1.00 92.75 229 CYS A N 1
ATOM 1848 C CA . CYS A 1 229 ? 7.499 2.305 7.078 1.00 92.75 229 CYS A CA 1
ATOM 1849 C C . CYS A 1 229 ? 7.704 1.460 5.818 1.00 92.75 229 CYS A C 1
ATOM 1851 O O . CYS A 1 229 ? 7.223 0.329 5.707 1.00 92.75 229 CYS A O 1
ATOM 1853 N N . LYS A 1 230 ? 8.447 2.019 4.871 1.00 92.12 230 LYS A N 1
ATOM 1854 C CA . LYS A 1 230 ? 9.001 1.304 3.725 1.00 92.12 230 LYS A CA 1
ATOM 1855 C C . LYS A 1 230 ? 10.203 0.492 4.193 1.00 92.12 230 LYS A C 1
ATOM 1857 O O . LYS A 1 230 ? 10.895 0.875 5.136 1.00 92.12 230 LYS A O 1
ATOM 1862 N N . GLU A 1 231 ? 10.478 -0.601 3.499 1.00 90.44 231 GLU A N 1
ATOM 1863 C CA . GLU A 1 231 ? 11.709 -1.368 3.675 1.00 90.44 231 GLU A CA 1
ATOM 1864 C C . GLU A 1 231 ? 12.929 -0.554 3.223 1.00 90.44 231 GLU A C 1
ATOM 1866 O O . GLU A 1 231 ? 13.968 -0.583 3.878 1.00 90.44 231 GLU A O 1
ATOM 1871 N N . THR A 1 232 ? 12.785 0.241 2.156 1.00 87.44 232 THR A N 1
ATOM 1872 C CA . THR A 1 232 ? 13.804 1.210 1.735 1.00 87.44 232 THR A CA 1
ATOM 1873 C C . THR A 1 232 ? 13.196 2.548 1.312 1.00 87.44 232 THR A C 1
ATOM 1875 O O . THR A 1 232 ? 12.074 2.613 0.807 1.00 87.44 232 THR A O 1
ATOM 1878 N N . GLY A 1 233 ? 13.978 3.611 1.545 1.00 84.44 233 GLY A N 1
ATOM 1879 C CA . GLY A 1 233 ? 13.706 5.006 1.178 1.00 84.44 233 GLY A CA 1
ATOM 1880 C C . GLY A 1 233 ? 12.443 5.613 1.787 1.00 84.44 233 GLY A C 1
ATOM 1881 O O . GLY A 1 233 ? 11.639 6.261 1.112 1.00 84.44 233 GLY A O 1
ATOM 1882 N N . ASN A 1 234 ? 12.324 5.457 3.107 1.00 87.12 234 ASN A N 1
ATOM 1883 C CA . ASN A 1 234 ? 11.525 6.370 3.918 1.00 87.12 234 ASN A CA 1
ATOM 1884 C C . ASN A 1 234 ? 12.038 7.804 3.730 1.00 87.12 234 ASN A C 1
ATOM 1886 O O . ASN A 1 234 ? 13.245 8.063 3.753 1.00 87.12 234 ASN A O 1
ATOM 1890 N N . HIS A 1 235 ? 11.113 8.728 3.512 1.00 88.38 235 HIS A N 1
ATOM 1891 C CA . HIS A 1 235 ? 11.388 10.154 3.445 1.00 88.38 235 HIS A CA 1
ATOM 1892 C C . HIS A 1 235 ? 11.135 10.807 4.811 1.00 88.38 235 HIS A C 1
ATOM 1894 O O . HIS A 1 235 ? 10.281 10.332 5.556 1.00 88.38 235 HIS A O 1
ATOM 1900 N N . PRO A 1 236 ? 11.773 11.948 5.133 1.00 92.31 236 PRO A N 1
ATOM 1901 C CA . PRO A 1 236 ? 11.485 12.677 6.373 1.00 92.31 236 PRO A CA 1
ATOM 1902 C C . PRO A 1 236 ? 9.997 13.022 6.547 1.00 92.31 236 PRO A C 1
ATOM 1904 O O . PRO A 1 236 ? 9.489 13.110 7.659 1.00 92.31 236 PRO A O 1
ATOM 1907 N N . GLN A 1 237 ? 9.262 13.203 5.444 1.00 90.69 237 GLN A N 1
ATOM 1908 C CA . GLN A 1 237 ? 7.815 13.414 5.482 1.00 90.69 237 GLN A CA 1
ATOM 1909 C C . GLN A 1 237 ? 7.040 12.172 5.949 1.00 90.69 237 GLN A C 1
ATOM 1911 O O . GLN A 1 237 ? 5.998 12.339 6.581 1.00 90.69 237 GLN A O 1
ATOM 1916 N N . ASP A 1 238 ? 7.540 10.965 5.667 1.00 92.00 238 ASP A N 1
ATOM 1917 C CA . ASP A 1 238 ? 6.954 9.709 6.147 1.00 92.00 238 ASP A CA 1
ATOM 1918 C C . ASP A 1 238 ? 7.107 9.614 7.672 1.00 92.00 238 ASP A C 1
ATOM 1920 O O . ASP A 1 238 ? 6.141 9.339 8.379 1.00 92.00 238 ASP A O 1
ATOM 1924 N N . GLU A 1 239 ? 8.297 9.930 8.192 1.00 93.50 239 GLU A N 1
ATOM 1925 C CA . GLU A 1 239 ? 8.579 9.957 9.635 1.00 93.50 239 GLU A CA 1
ATOM 1926 C C . GLU A 1 239 ? 7.705 10.989 10.361 1.00 93.50 239 GLU A C 1
ATOM 1928 O O . GLU A 1 239 ? 7.058 10.670 11.358 1.00 93.50 239 GLU A O 1
ATOM 1933 N N . LEU A 1 240 ? 7.586 12.201 9.808 1.00 95.12 240 LEU A N 1
ATOM 1934 C CA . LEU A 1 240 ? 6.707 13.242 10.351 1.00 95.12 240 LEU A CA 1
ATOM 1935 C C . LEU A 1 240 ? 5.226 12.836 10.342 1.00 95.12 240 LEU A C 1
ATOM 1937 O O . LEU A 1 240 ? 4.471 13.247 11.227 1.00 95.12 240 LEU A O 1
ATOM 1941 N N . ALA A 1 241 ? 4.778 12.077 9.337 1.00 94.38 241 ALA A N 1
ATOM 1942 C CA . ALA A 1 241 ? 3.416 11.549 9.296 1.00 94.38 241 ALA A CA 1
ATOM 1943 C C . ALA A 1 241 ? 3.205 10.490 10.390 1.00 94.38 241 ALA A C 1
ATOM 1945 O O . ALA A 1 241 ? 2.239 10.592 11.148 1.00 94.38 241 ALA A O 1
ATOM 1946 N N . ILE A 1 242 ? 4.150 9.552 10.532 1.00 96.25 242 ILE A N 1
ATOM 1947 C CA . ILE A 1 242 ? 4.155 8.511 11.572 1.00 96.25 242 ILE A CA 1
ATOM 1948 C C . ILE A 1 242 ? 4.096 9.135 12.971 1.00 96.25 242 ILE A C 1
ATOM 1950 O O . ILE A 1 242 ? 3.290 8.711 13.798 1.00 96.25 242 ILE A O 1
ATOM 1954 N N . GLU A 1 243 ? 4.913 10.151 13.254 1.00 97.38 243 GLU A N 1
ATOM 1955 C CA . GLU A 1 243 ? 4.915 10.818 14.561 1.00 97.38 243 GLU A CA 1
ATOM 1956 C C . GLU A 1 243 ? 3.573 11.490 14.871 1.00 97.38 243 GLU A C 1
ATOM 1958 O O . GLU A 1 243 ? 3.019 11.313 15.958 1.00 97.38 243 GLU A O 1
ATOM 1963 N N . LYS A 1 244 ? 3.001 12.218 13.907 1.00 97.75 244 LYS A N 1
ATOM 1964 C CA . LYS A 1 244 ? 1.696 12.877 14.071 1.00 97.75 244 LYS A CA 1
ATOM 1965 C C . LYS A 1 244 ? 0.562 11.881 14.292 1.00 97.75 244 LYS A C 1
ATOM 1967 O O . LYS A 1 244 ? -0.340 12.136 15.092 1.00 97.75 244 LYS A O 1
ATOM 1972 N N . GLU A 1 245 ? 0.591 10.749 13.601 1.00 97.94 245 GLU A N 1
ATOM 1973 C CA . GLU A 1 245 ? -0.389 9.683 13.798 1.00 97.94 245 GLU A CA 1
ATOM 1974 C C . GLU A 1 245 ? -0.219 9.007 15.158 1.00 97.94 245 GLU A C 1
ATOM 1976 O O . GLU A 1 245 ? -1.221 8.771 15.826 1.00 97.94 245 GLU A O 1
ATOM 1981 N N . LYS A 1 246 ? 1.014 8.783 15.633 1.00 98.38 246 LYS A N 1
ATOM 1982 C CA . LYS A 1 246 ? 1.267 8.284 16.997 1.00 98.38 246 LYS A CA 1
ATOM 1983 C C . LYS A 1 246 ? 0.748 9.247 18.068 1.00 98.38 246 LYS A C 1
ATOM 1985 O O . LYS A 1 246 ? 0.134 8.807 19.036 1.00 98.38 246 LYS A O 1
ATOM 1990 N N . ILE A 1 247 ? 0.927 10.557 17.882 1.00 98.50 247 ILE A N 1
ATOM 1991 C CA . ILE A 1 247 ? 0.346 11.577 18.773 1.00 98.50 247 ILE A CA 1
ATOM 1992 C C . ILE A 1 247 ? -1.183 11.473 18.774 1.00 98.50 247 ILE A C 1
ATOM 1994 O O . ILE A 1 247 ? -1.796 11.434 19.838 1.00 98.50 247 ILE A O 1
ATOM 1998 N N . THR A 1 248 ? -1.790 11.368 17.590 1.00 98.56 248 THR A N 1
ATOM 1999 C CA . THR A 1 248 ? -3.244 11.212 17.439 1.00 98.56 248 THR A CA 1
ATOM 2000 C C . THR A 1 248 ? -3.741 9.938 18.132 1.00 98.56 248 THR A C 1
ATOM 2002 O O . THR A 1 248 ? -4.743 9.972 18.843 1.00 98.56 248 THR A O 1
ATOM 2005 N N . ALA A 1 249 ? -3.030 8.820 17.970 1.00 98.69 249 ALA A N 1
ATOM 2006 C CA . ALA A 1 249 ? -3.349 7.554 18.620 1.00 98.69 249 ALA A CA 1
ATOM 2007 C C . ALA A 1 249 ? -3.329 7.683 20.147 1.00 98.69 249 ALA A C 1
ATOM 2009 O O . ALA A 1 249 ? -4.281 7.280 20.808 1.00 98.69 249 ALA A O 1
ATOM 2010 N N . ASN A 1 250 ? -2.302 8.327 20.705 1.00 98.62 250 ASN A N 1
ATOM 2011 C CA . ASN A 1 250 ? -2.207 8.566 22.146 1.00 98.62 250 ASN A CA 1
ATOM 2012 C C . ASN A 1 250 ? -3.333 9.471 22.666 1.00 98.62 250 ASN A C 1
ATOM 2014 O O . ASN A 1 250 ? -3.851 9.237 23.756 1.00 98.62 250 ASN A O 1
ATOM 2018 N N . GLN A 1 251 ? -3.754 10.473 21.887 1.00 98.69 251 GLN A N 1
ATOM 2019 C CA . GLN A 1 251 ? -4.915 11.299 22.231 1.00 98.69 251 GLN A CA 1
ATOM 2020 C C . GLN A 1 251 ? -6.199 10.461 22.284 1.00 98.69 251 GLN A C 1
ATOM 2022 O O . GLN A 1 251 ? -6.955 10.581 23.243 1.00 98.69 251 GLN A O 1
ATOM 2027 N N . ILE A 1 252 ? -6.413 9.559 21.321 1.00 98.81 252 ILE A N 1
ATOM 2028 C CA . ILE A 1 252 ? -7.551 8.626 21.338 1.00 98.81 252 ILE A CA 1
ATOM 2029 C C . ILE A 1 252 ? -7.487 7.710 22.567 1.00 98.81 252 ILE A C 1
ATOM 2031 O O . ILE A 1 252 ? -8.476 7.603 23.286 1.00 98.81 252 ILE A O 1
ATOM 2035 N N . ILE A 1 253 ? -6.329 7.098 22.843 1.00 98.75 253 ILE A N 1
ATOM 2036 C CA . ILE A 1 253 ? -6.128 6.204 23.998 1.00 98.75 253 ILE A CA 1
ATOM 2037 C C . ILE A 1 253 ? -6.437 6.930 25.316 1.00 98.75 253 ILE A C 1
ATOM 2039 O O . ILE A 1 253 ? -7.064 6.360 26.202 1.00 98.75 253 ILE A O 1
ATOM 2043 N N . SER A 1 254 ? -6.073 8.210 25.434 1.00 98.50 254 SER A N 1
ATOM 2044 C CA . SER A 1 254 ? -6.352 9.004 26.640 1.00 98.50 254 SER A CA 1
ATOM 2045 C C . SER A 1 254 ? -7.843 9.282 26.895 1.00 98.50 254 SER A C 1
ATOM 2047 O O . SER A 1 254 ? -8.202 9.708 27.990 1.00 98.50 254 SER A O 1
ATOM 2049 N N . MET A 1 255 ? -8.705 9.063 25.896 1.00 98.62 255 MET A N 1
ATOM 2050 C CA . MET A 1 255 ? -10.143 9.353 25.949 1.00 98.62 255 MET A CA 1
ATOM 2051 C C . MET A 1 255 ? -11.029 8.106 26.073 1.00 98.62 255 MET A C 1
ATOM 2053 O O . MET A 1 255 ? -12.245 8.251 26.200 1.00 98.62 255 MET A O 1
ATOM 2057 N N . ILE A 1 256 ? -10.459 6.901 26.010 1.00 98.50 256 ILE A N 1
ATOM 2058 C CA . ILE A 1 256 ? -11.203 5.633 26.088 1.00 98.50 256 ILE A CA 1
ATOM 2059 C C . ILE A 1 256 ? -11.023 4.973 27.466 1.00 98.50 256 ILE A C 1
ATOM 2061 O O . ILE A 1 256 ? -10.106 5.337 28.206 1.00 98.50 256 ILE A O 1
ATOM 2065 N N . PRO A 1 257 ? -11.871 3.996 27.841 1.00 97.44 257 PRO A N 1
ATOM 2066 C CA . PRO A 1 257 ? -11.690 3.244 29.081 1.00 97.44 257 PRO A CA 1
ATOM 2067 C C . PRO A 1 257 ? -10.321 2.550 29.129 1.00 97.44 257 PRO A C 1
ATOM 2069 O O . PRO A 1 257 ? -9.930 1.883 28.173 1.00 97.44 257 PRO A O 1
ATOM 2072 N N . GLY A 1 258 ? -9.608 2.681 30.254 1.00 94.44 258 GLY A N 1
ATOM 2073 C CA . GLY A 1 258 ? -8.233 2.180 30.406 1.00 94.44 258 GLY A CA 1
ATOM 2074 C C . GLY A 1 258 ? -8.081 0.656 30.331 1.00 94.44 258 GLY A C 1
ATOM 2075 O O . GLY A 1 258 ? -6.979 0.168 30.100 1.00 94.44 258 GLY A O 1
ATOM 2076 N N . ASP A 1 259 ? -9.179 -0.082 30.484 1.00 96.81 259 ASP A N 1
ATOM 2077 C CA . ASP A 1 259 ? -9.213 -1.545 30.396 1.00 96.81 259 ASP A CA 1
ATOM 2078 C C . ASP A 1 259 ? -9.294 -2.060 28.945 1.00 96.81 259 ASP A C 1
ATOM 2080 O O . ASP A 1 259 ? -9.116 -3.255 28.700 1.00 96.81 259 ASP A O 1
ATOM 2084 N N . VAL A 1 260 ? -9.544 -1.181 27.963 1.00 98.12 260 VAL A N 1
ATOM 2085 C CA . VAL A 1 260 ? -9.526 -1.558 26.543 1.00 98.12 260 VAL A CA 1
ATOM 2086 C C . VAL A 1 260 ? -8.094 -1.904 26.144 1.00 98.12 260 VAL A C 1
ATOM 2088 O O . VAL A 1 260 ? -7.194 -1.062 26.197 1.00 98.12 260 VAL A O 1
ATOM 2091 N N . LYS A 1 261 ? -7.877 -3.134 25.672 1.00 98.12 261 LYS A N 1
ATOM 2092 C CA . LYS A 1 261 ? -6.572 -3.547 25.145 1.00 98.12 261 LYS A CA 1
ATOM 2093 C C . LYS A 1 261 ? -6.289 -2.801 23.846 1.00 98.12 261 LYS A C 1
ATOM 2095 O O . LYS A 1 261 ? -7.059 -2.898 22.890 1.00 98.12 261 LYS A O 1
ATOM 2100 N N . THR A 1 262 ? -5.183 -2.064 23.812 1.00 98.25 262 THR A N 1
ATOM 2101 C CA . THR A 1 262 ? -4.799 -1.236 22.666 1.00 98.25 262 THR A CA 1
ATOM 2102 C C . THR A 1 262 ? -3.422 -1.605 22.138 1.00 98.25 262 THR A C 1
ATOM 2104 O O . THR A 1 262 ? -2.486 -1.837 22.898 1.00 98.25 262 THR A O 1
ATOM 2107 N N . TYR A 1 263 ? -3.307 -1.633 20.814 1.00 98.06 263 TYR A N 1
ATOM 2108 C CA . TYR A 1 263 ? -2.079 -1.920 20.081 1.00 98.06 263 TYR A CA 1
ATOM 2109 C C . TYR A 1 263 ? -1.851 -0.815 19.050 1.00 98.06 263 TYR A C 1
ATOM 2111 O O . TYR A 1 263 ? -2.802 -0.327 18.438 1.00 98.06 263 TYR A O 1
ATOM 2119 N N . ILE A 1 264 ? -0.600 -0.411 18.833 1.00 97.56 264 ILE A N 1
ATOM 2120 C CA . ILE A 1 264 ? -0.247 0.629 17.859 1.00 97.56 264 ILE A CA 1
ATOM 2121 C C . ILE A 1 264 ? 0.627 0.002 16.779 1.00 97.56 264 ILE A C 1
ATOM 2123 O O . ILE A 1 264 ? 1.703 -0.502 17.069 1.00 97.56 264 ILE A O 1
ATOM 2127 N N . THR A 1 265 ? 0.183 0.075 15.525 1.00 96.75 265 THR A N 1
ATOM 2128 C CA . THR A 1 265 ? 0.920 -0.456 14.357 1.00 96.75 265 THR A CA 1
ATOM 2129 C C . THR A 1 265 ? 1.417 0.650 13.420 1.00 96.75 265 THR A C 1
ATOM 2131 O O . THR A 1 265 ? 1.939 0.404 12.330 1.00 96.75 265 THR A O 1
ATOM 2134 N N . ILE A 1 266 ? 1.284 1.907 13.846 1.00 97.31 266 ILE A N 1
ATOM 2135 C CA . ILE A 1 266 ? 1.736 3.092 13.113 1.00 97.31 266 ILE A CA 1
ATOM 2136 C C . ILE A 1 266 ? 3.265 3.074 12.995 1.00 97.31 266 ILE A C 1
ATOM 2138 O O . ILE A 1 266 ? 3.988 3.040 13.994 1.00 97.31 266 ILE A O 1
ATOM 2142 N N . GLY A 1 267 ? 3.765 3.138 11.761 1.00 95.25 267 GLY A N 1
ATOM 2143 C CA . GLY A 1 267 ? 5.189 3.027 11.451 1.00 95.25 267 GLY A CA 1
ATOM 2144 C C . GLY A 1 267 ? 5.724 1.593 11.416 1.00 95.25 267 GLY A C 1
ATOM 2145 O O . GLY A 1 267 ? 6.915 1.415 11.178 1.00 95.25 267 GLY A O 1
ATOM 2146 N N . HIS A 1 268 ? 4.889 0.566 11.596 1.00 94.75 268 HIS A N 1
ATOM 2147 C CA . HIS A 1 268 ? 5.308 -0.808 11.305 1.00 94.75 268 HIS A CA 1
ATOM 2148 C C . HIS A 1 268 ? 5.544 -0.981 9.803 1.00 94.75 268 HIS A C 1
ATOM 2150 O O . HIS A 1 268 ? 4.962 -0.266 8.972 1.00 94.75 268 HIS A O 1
ATOM 2156 N N . ASN A 1 269 ? 6.410 -1.929 9.449 1.00 93.94 269 ASN A N 1
ATOM 2157 C CA . ASN A 1 269 ? 6.608 -2.290 8.049 1.00 93.94 269 ASN A CA 1
ATOM 2158 C C . ASN A 1 269 ? 5.411 -3.110 7.533 1.00 93.94 269 ASN A C 1
ATOM 2160 O O . ASN A 1 269 ? 4.548 -3.555 8.293 1.00 93.94 269 ASN A O 1
ATOM 2164 N N . LEU A 1 270 ? 5.332 -3.324 6.220 1.00 95.00 270 LEU A N 1
ATOM 2165 C CA . LEU A 1 270 ? 4.170 -4.006 5.650 1.00 95.00 270 LEU A CA 1
ATOM 2166 C C . LEU A 1 270 ? 4.112 -5.508 5.894 1.00 95.00 270 LEU A C 1
ATOM 2168 O O . LEU A 1 270 ? 3.012 -6.053 5.870 1.00 95.00 270 LEU A O 1
ATOM 2172 N N . TYR A 1 271 ? 5.237 -6.165 6.174 1.00 95.81 271 TYR A N 1
ATOM 2173 C CA . TYR A 1 271 ? 5.210 -7.565 6.594 1.00 95.81 271 TYR A CA 1
ATOM 2174 C C . TYR A 1 271 ? 4.438 -7.682 7.916 1.00 95.81 271 TYR A C 1
ATOM 2176 O O . TYR A 1 271 ? 3.462 -8.422 8.000 1.00 95.81 271 TYR A O 1
ATOM 2184 N N . GLU A 1 272 ? 4.788 -6.860 8.905 1.00 95.31 272 GLU A N 1
ATOM 2185 C CA . GLU A 1 272 ? 4.119 -6.824 10.210 1.00 95.31 272 GLU A CA 1
ATOM 2186 C C . GLU A 1 272 ? 2.645 -6.440 10.078 1.00 95.31 272 GLU A C 1
ATOM 2188 O O . GLU A 1 272 ? 1.777 -7.079 10.673 1.00 95.31 272 GLU A O 1
ATOM 2193 N N . LYS A 1 273 ? 2.333 -5.429 9.257 1.00 95.81 273 LYS A N 1
ATOM 2194 C CA . LYS A 1 273 ? 0.945 -4.992 9.058 1.00 95.81 273 LYS A CA 1
ATOM 2195 C C . LYS A 1 273 ? 0.068 -6.034 8.388 1.00 95.81 273 LYS A C 1
ATOM 2197 O O . LYS A 1 273 ? -1.101 -6.125 8.743 1.00 95.81 273 LYS A O 1
ATOM 2202 N N . VAL A 1 274 ? 0.592 -6.819 7.447 1.00 97.44 274 VAL A N 1
ATOM 2203 C CA . VAL A 1 274 ? -0.166 -7.930 6.850 1.00 97.44 274 VAL A CA 1
ATOM 2204 C C . VAL A 1 274 ? -0.536 -8.961 7.921 1.00 97.44 274 VAL A C 1
ATOM 2206 O O . VAL A 1 274 ? -1.664 -9.452 7.920 1.00 97.44 274 VAL A O 1
ATOM 2209 N N . LEU A 1 275 ? 0.363 -9.250 8.867 1.00 97.38 275 LEU A N 1
ATOM 2210 C CA . LEU A 1 275 ? 0.082 -10.179 9.966 1.00 97.38 275 LEU A CA 1
ATOM 2211 C C . LEU A 1 275 ? -0.941 -9.617 10.957 1.00 97.38 275 LEU A C 1
ATOM 2213 O O . LEU A 1 275 ? -1.917 -10.301 11.267 1.00 97.38 275 LEU A O 1
ATOM 2217 N N . TRP A 1 276 ? -0.780 -8.358 11.375 1.00 97.69 276 TRP A N 1
ATOM 2218 C CA . TRP A 1 276 ? -1.771 -7.660 12.197 1.00 97.69 276 TRP A CA 1
ATOM 2219 C C . TRP A 1 276 ? -3.143 -7.639 11.523 1.00 97.69 276 TRP A C 1
ATOM 2221 O O . TRP A 1 276 ? -4.135 -8.035 12.124 1.00 97.69 276 TRP A O 1
ATOM 2231 N N . ALA A 1 277 ? -3.196 -7.270 10.243 1.00 97.69 277 ALA A N 1
ATOM 2232 C CA . ALA A 1 277 ? -4.418 -7.248 9.452 1.00 97.69 277 ALA A CA 1
ATOM 2233 C C . ALA A 1 277 ? -5.068 -8.634 9.317 1.00 97.69 277 ALA A C 1
ATOM 2235 O O . ALA A 1 277 ? -6.290 -8.740 9.272 1.00 97.69 277 ALA A O 1
ATOM 2236 N N . LYS A 1 278 ? -4.288 -9.718 9.260 1.00 97.62 278 LYS A N 1
ATOM 2237 C CA . LYS A 1 278 ? -4.838 -11.081 9.214 1.00 97.62 278 LYS A CA 1
ATOM 2238 C C . LYS A 1 278 ? -5.504 -11.473 10.538 1.00 97.62 278 LYS A C 1
ATOM 2240 O O . LYS A 1 278 ? -6.472 -12.236 10.509 1.00 97.62 278 LYS A O 1
ATOM 2245 N N . ALA A 1 279 ? -5.011 -10.954 11.663 1.00 97.75 279 ALA A N 1
ATOM 2246 C CA . ALA A 1 279 ? -5.494 -11.281 13.002 1.00 97.75 279 ALA A CA 1
ATOM 2247 C C . ALA A 1 279 ? -6.818 -10.599 13.383 1.00 97.75 279 ALA A C 1
ATOM 2249 O O . ALA A 1 279 ? -7.515 -11.113 14.248 1.00 97.75 279 ALA A O 1
ATOM 2250 N N . ILE A 1 280 ? -7.180 -9.480 12.751 1.00 98.38 280 ILE A N 1
ATOM 2251 C CA . ILE A 1 280 ? -8.383 -8.714 13.121 1.00 98.38 280 ILE A CA 1
ATOM 2252 C C . ILE A 1 280 ? -9.679 -9.421 12.724 1.00 98.38 280 ILE A C 1
ATOM 2254 O O . ILE A 1 280 ? -9.708 -10.177 11.748 1.00 98.38 280 ILE A O 1
ATOM 2258 N N . ASP A 1 281 ? -10.773 -9.081 13.397 1.00 98.31 281 ASP A N 1
ATOM 2259 C CA . ASP A 1 281 ? -12.120 -9.493 12.993 1.00 98.31 281 ASP A CA 1
ATOM 2260 C C . ASP A 1 281 ? -12.675 -8.574 11.907 1.00 98.31 281 ASP A C 1
ATOM 2262 O O . ASP A 1 281 ? -13.228 -9.037 10.909 1.00 98.31 281 ASP A O 1
ATOM 2266 N N . LEU A 1 282 ? -12.483 -7.263 12.071 1.00 98.06 282 LEU A N 1
ATOM 2267 C CA . LEU A 1 282 ? -12.904 -6.252 11.107 1.00 98.06 282 LEU A CA 1
ATOM 2268 C C . LEU A 1 282 ? -12.025 -4.999 11.161 1.00 98.06 282 LEU A C 1
ATOM 2270 O O . LEU A 1 282 ? -11.326 -4.744 12.143 1.00 98.06 282 LEU A O 1
ATOM 2274 N N . PHE A 1 283 ? -12.096 -4.186 10.109 1.00 98.56 283 PHE A N 1
ATOM 2275 C CA . PHE A 1 283 ? -11.417 -2.890 10.055 1.00 98.56 283 PHE A CA 1
ATOM 2276 C C . PHE A 1 283 ? -12.388 -1.709 9.922 1.00 98.56 283 PHE A C 1
ATOM 2278 O O . PHE A 1 283 ? -13.498 -1.833 9.407 1.00 98.56 283 PHE A O 1
ATOM 2285 N N . VAL A 1 284 ? -11.917 -0.530 10.311 1.00 98.56 284 VAL A N 1
ATOM 2286 C CA . VAL A 1 284 ? -12.516 0.783 10.069 1.00 98.56 284 VAL A CA 1
ATOM 2287 C C . VAL A 1 284 ? -11.434 1.650 9.440 1.00 98.56 284 VAL A C 1
ATOM 2289 O O . VAL A 1 284 ? -10.451 1.998 10.094 1.00 98.56 284 VAL A O 1
ATOM 2292 N N . ALA A 1 285 ? -11.573 1.979 8.156 1.00 97.25 285 ALA A N 1
ATOM 2293 C CA . ALA A 1 285 ? -10.508 2.662 7.430 1.00 97.25 285 ALA A CA 1
ATOM 2294 C C . ALA A 1 285 ? -11.003 3.712 6.441 1.00 97.25 285 ALA A C 1
ATOM 2296 O O . ALA A 1 285 ? -12.027 3.567 5.773 1.00 97.25 285 ALA A O 1
ATOM 2297 N N . SER A 1 286 ? -10.226 4.785 6.320 1.00 94.81 286 SER A N 1
ATOM 2298 C CA . SER A 1 286 ? -10.474 5.800 5.305 1.00 94.81 286 SER A CA 1
ATOM 2299 C C . SER A 1 286 ? -10.183 5.253 3.904 1.00 94.81 286 SER A C 1
ATOM 2301 O O . SER A 1 286 ? -9.264 4.456 3.700 1.00 94.81 286 SER A O 1
ATOM 2303 N N . TRP A 1 287 ? -10.898 5.738 2.893 1.00 91.25 287 TRP A N 1
ATOM 2304 C CA . TRP A 1 287 ? -10.594 5.411 1.512 1.00 91.25 287 TRP A CA 1
ATOM 2305 C C . TRP A 1 287 ? -9.201 5.921 1.131 1.00 91.25 287 TRP A C 1
ATOM 2307 O O . TRP A 1 287 ? -8.829 7.084 1.355 1.00 91.25 287 TRP A O 1
ATOM 2317 N N . GLY A 1 288 ? -8.414 5.038 0.525 1.00 88.88 288 GLY A N 1
ATOM 2318 C CA . GLY A 1 288 ? -7.070 5.325 0.049 1.00 88.88 288 GLY A CA 1
ATOM 2319 C C . GLY A 1 288 ? -6.206 4.072 -0.013 1.00 88.88 288 GLY A C 1
ATOM 2320 O O . GLY A 1 288 ? -6.678 2.961 0.195 1.00 88.88 288 GLY A O 1
ATOM 2321 N N . SER A 1 289 ? -4.919 4.266 -0.287 1.00 87.81 289 SER A N 1
ATOM 2322 C CA . SER A 1 289 ? -3.963 3.181 -0.521 1.00 87.81 289 SER A CA 1
ATOM 2323 C C . SER A 1 289 ? -3.869 2.187 0.627 1.00 87.81 289 SER A C 1
ATOM 2325 O O . SER A 1 289 ? -3.728 0.994 0.373 1.00 87.81 289 SER A O 1
ATOM 2327 N N . ASN A 1 290 ? -3.992 2.653 1.871 1.00 86.56 290 ASN A N 1
ATOM 2328 C CA . ASN A 1 290 ? -3.862 1.783 3.032 1.00 86.56 290 ASN A CA 1
ATOM 2329 C C . ASN A 1 290 ? -5.026 0.810 3.222 1.00 86.56 290 ASN A C 1
ATOM 2331 O O . ASN A 1 290 ? -4.827 -0.254 3.796 1.00 86.56 290 ASN A O 1
ATOM 2335 N N . LEU A 1 291 ? -6.191 1.101 2.639 1.00 92.38 291 LEU A N 1
ATOM 2336 C CA . LEU A 1 291 ? -7.308 0.160 2.592 1.00 92.38 291 LEU A CA 1
ATOM 2337 C C . LEU A 1 291 ? -6.938 -1.139 1.851 1.00 92.38 291 LEU A C 1
ATOM 2339 O O . LEU A 1 291 ? -7.453 -2.198 2.189 1.00 92.38 291 LEU A O 1
ATOM 2343 N N . THR A 1 292 ? -6.002 -1.073 0.893 1.00 93.88 292 THR A N 1
ATOM 2344 C CA . THR A 1 292 ? -5.581 -2.218 0.063 1.00 93.88 292 THR A CA 1
ATOM 2345 C C . THR A 1 292 ? -5.123 -3.409 0.901 1.00 93.88 292 THR A C 1
ATOM 2347 O O . THR A 1 292 ? -5.457 -4.544 0.572 1.00 93.88 292 THR A O 1
ATOM 2350 N N . VAL A 1 293 ? -4.394 -3.176 1.999 1.00 96.38 293 VAL A N 1
ATOM 2351 C CA . VAL A 1 293 ? -3.919 -4.268 2.865 1.00 96.38 293 VAL A CA 1
ATOM 2352 C C . VAL A 1 293 ? -5.112 -5.005 3.471 1.00 96.38 293 VAL A C 1
ATOM 2354 O O . VAL A 1 293 ? -5.188 -6.227 3.381 1.00 96.38 293 VAL A O 1
ATOM 2357 N N . PHE A 1 294 ? -6.079 -4.270 4.019 1.00 96.06 294 PHE A N 1
ATOM 2358 C CA . PHE A 1 294 ? -7.210 -4.848 4.744 1.00 96.06 294 PHE A CA 1
ATOM 2359 C C . PHE A 1 294 ? -8.250 -5.475 3.824 1.00 96.06 294 PHE A C 1
ATOM 2361 O O . PHE A 1 294 ? -8.700 -6.593 4.067 1.00 96.06 294 PHE A O 1
ATOM 2368 N N . SER A 1 295 ? -8.623 -4.775 2.751 1.00 94.69 295 SER A N 1
ATOM 2369 C CA . SER A 1 295 ? -9.689 -5.247 1.876 1.00 94.69 295 SER A CA 1
ATOM 2370 C C . SER A 1 295 ? -9.193 -6.158 0.761 1.00 94.69 295 SER A C 1
ATOM 2372 O O . SER A 1 295 ? -9.883 -7.105 0.418 1.00 94.69 295 SER A O 1
ATOM 2374 N N . HIS A 1 296 ? -8.020 -5.911 0.172 1.00 94.81 296 HIS A N 1
ATOM 2375 C CA . HIS A 1 296 ? -7.582 -6.671 -1.007 1.00 94.81 296 HIS A CA 1
ATOM 2376 C C . HIS A 1 296 ? -6.560 -7.757 -0.679 1.00 94.81 296 HIS A C 1
ATOM 2378 O O . HIS A 1 296 ? -6.609 -8.817 -1.291 1.00 94.81 296 HIS A O 1
ATOM 2384 N N . ILE A 1 297 ? -5.659 -7.537 0.282 1.00 96.81 297 ILE A N 1
ATOM 2385 C CA . ILE A 1 297 ? -4.671 -8.560 0.656 1.00 96.81 297 ILE A CA 1
ATOM 2386 C C . ILE A 1 297 ? -5.286 -9.564 1.629 1.00 96.81 297 ILE A C 1
ATOM 2388 O O . ILE A 1 297 ? -5.447 -10.729 1.275 1.00 96.81 297 ILE A O 1
ATOM 2392 N N . VAL A 1 298 ? -5.688 -9.129 2.828 1.00 97.31 298 VAL A N 1
ATOM 2393 C CA . VAL A 1 298 ? -6.219 -10.058 3.846 1.00 97.31 298 VAL A CA 1
ATOM 2394 C C . VAL A 1 298 ? -7.725 -10.314 3.734 1.00 97.31 298 VAL A C 1
ATOM 2396 O O . VAL A 1 298 ? -8.219 -11.231 4.387 1.00 97.31 298 VAL A O 1
ATOM 2399 N N . ASN A 1 299 ? -8.428 -9.537 2.901 1.00 96.81 299 ASN A N 1
ATOM 2400 C CA . ASN A 1 299 ? -9.847 -9.696 2.569 1.00 96.81 299 ASN A CA 1
ATOM 2401 C C . ASN A 1 299 ? -10.770 -9.761 3.801 1.00 96.81 299 ASN A C 1
ATOM 2403 O O . ASN A 1 299 ? -11.626 -10.635 3.906 1.00 96.81 299 ASN A O 1
ATOM 2407 N N . LYS A 1 300 ? -10.564 -8.858 4.768 1.00 97.12 300 LYS A N 1
ATOM 2408 C CA . LYS A 1 300 ? -11.369 -8.789 5.998 1.00 97.12 300 LYS A CA 1
ATOM 2409 C C . LYS A 1 300 ? -12.646 -7.970 5.784 1.00 97.12 300 LYS A C 1
ATOM 2411 O O . LYS A 1 300 ? -12.631 -7.035 4.983 1.00 97.12 300 LYS A O 1
ATOM 2416 N N . PRO A 1 301 ? -13.748 -8.265 6.499 1.00 97.12 301 PRO A N 1
ATOM 2417 C CA . PRO A 1 301 ? -14.898 -7.370 6.518 1.00 97.12 301 PRO A CA 1
ATOM 2418 C C . PRO A 1 301 ? -14.520 -6.042 7.183 1.00 97.12 301 PRO A C 1
ATOM 2420 O O . PRO A 1 301 ? -13.607 -5.965 8.007 1.00 97.12 301 PRO A O 1
ATOM 2423 N N . GLY A 1 302 ? -15.229 -4.971 6.845 1.00 97.19 302 GLY A N 1
ATOM 2424 C CA . GLY A 1 302 ? -14.941 -3.683 7.455 1.00 97.19 302 GLY A CA 1
ATOM 2425 C C . GLY A 1 302 ? -15.817 -2.547 6.973 1.00 97.19 302 GLY A C 1
ATOM 2426 O O . GLY A 1 302 ? -16.715 -2.716 6.144 1.00 97.19 302 GLY A O 1
ATOM 2427 N N . VAL A 1 303 ? -15.520 -1.373 7.516 1.00 97.50 303 VAL A N 1
ATOM 2428 C CA . VAL A 1 303 ? -16.171 -0.107 7.205 1.00 97.50 303 VAL A CA 1
ATOM 2429 C C . VAL A 1 303 ? -15.178 0.786 6.485 1.00 97.50 303 VAL A C 1
ATOM 2431 O O . VAL A 1 303 ? -14.086 1.049 6.992 1.00 97.50 303 VAL A O 1
ATOM 2434 N N . ALA A 1 304 ? -15.568 1.278 5.313 1.00 96.25 304 ALA A N 1
ATOM 2435 C CA . ALA A 1 304 ? -14.795 2.266 4.579 1.00 96.25 304 ALA A CA 1
ATOM 2436 C C . ALA A 1 304 ? -15.502 3.628 4.595 1.00 96.25 304 ALA A C 1
ATOM 2438 O O . ALA A 1 304 ? -16.704 3.732 4.347 1.00 96.25 304 ALA A O 1
ATOM 2439 N N . TYR A 1 305 ? -14.751 4.689 4.887 1.00 96.25 305 TYR A N 1
ATOM 2440 C CA . TYR A 1 305 ? -15.265 6.061 4.959 1.00 96.25 305 TYR A CA 1
ATOM 2441 C C . TYR A 1 305 ? -14.377 7.036 4.178 1.00 96.25 305 TYR A C 1
ATOM 2443 O O . TYR A 1 305 ? -13.242 6.727 3.831 1.00 96.25 305 TYR A O 1
ATOM 2451 N N . GLY A 1 306 ? -14.871 8.225 3.858 1.00 95.50 306 GLY A N 1
ATOM 2452 C CA . GLY A 1 306 ? -14.127 9.213 3.078 1.00 95.50 306 GLY A CA 1
ATOM 2453 C C . GLY A 1 306 ? -14.909 10.509 2.926 1.00 95.50 306 GLY A C 1
ATOM 2454 O O . GLY A 1 306 ? -16.014 10.619 3.449 1.00 95.50 306 GLY A O 1
ATOM 2455 N N . ASN A 1 307 ? -14.348 11.471 2.192 1.00 95.50 307 ASN A N 1
ATOM 2456 C CA . ASN A 1 307 ? -15.110 12.644 1.756 1.00 95.50 307 ASN A CA 1
ATOM 2457 C C . ASN A 1 307 ? -16.230 12.242 0.783 1.00 95.50 307 ASN A C 1
ATOM 2459 O O . ASN A 1 307 ? -16.193 11.148 0.204 1.00 95.50 307 ASN A O 1
ATOM 2463 N N . SER A 1 308 ? -17.215 13.122 0.595 1.00 93.81 308 SER A N 1
ATOM 2464 C CA . SER A 1 308 ? -18.389 12.808 -0.226 1.00 93.81 308 SER A CA 1
ATOM 2465 C C . SER A 1 308 ? -18.004 12.500 -1.673 1.00 93.81 308 SER A C 1
ATOM 2467 O O . SER A 1 308 ? -18.525 11.542 -2.239 1.00 93.81 308 SER A O 1
ATOM 2469 N N . TYR A 1 309 ? -17.007 13.212 -2.222 1.00 92.44 309 TYR A N 1
ATOM 2470 C CA . TYR A 1 309 ? -16.465 12.944 -3.559 1.00 92.44 309 TYR A CA 1
ATOM 2471 C C . TYR A 1 309 ? -16.098 11.465 -3.724 1.00 92.44 309 TYR A C 1
ATOM 2473 O O . TYR A 1 309 ? -16.591 10.791 -4.626 1.00 92.44 309 TYR A O 1
ATOM 2481 N N . TRP A 1 310 ? -15.248 10.933 -2.844 1.00 91.00 310 TRP A N 1
ATOM 2482 C CA . TRP A 1 310 ? -14.825 9.541 -2.939 1.00 91.00 310 TRP A CA 1
ATOM 2483 C C . TRP A 1 310 ? -15.989 8.586 -2.684 1.00 91.00 310 TRP A C 1
ATOM 2485 O O . TRP A 1 310 ? -16.158 7.648 -3.454 1.00 91.00 310 TRP A O 1
ATOM 2495 N N . LEU A 1 311 ? -16.817 8.822 -1.664 1.00 91.19 311 LEU A N 1
ATOM 2496 C CA . LEU A 1 311 ? -17.944 7.935 -1.350 1.00 91.19 311 LEU A CA 1
ATOM 2497 C C . LEU A 1 311 ? -18.940 7.785 -2.509 1.00 91.19 311 LEU A C 1
ATOM 2499 O O . LEU A 1 311 ? -19.505 6.705 -2.675 1.00 91.19 311 LEU A O 1
ATOM 2503 N N . GLU A 1 312 ? -19.128 8.827 -3.315 1.00 87.69 312 GLU A N 1
ATOM 2504 C CA . GLU A 1 312 ? -19.949 8.781 -4.527 1.00 87.69 312 GLU A CA 1
ATOM 2505 C C . GLU A 1 312 ? -19.237 8.026 -5.654 1.00 87.69 312 GLU A C 1
ATOM 2507 O O . GLU A 1 312 ? -19.758 7.031 -6.155 1.00 87.69 312 GLU A O 1
ATOM 2512 N N . HIS A 1 313 ? -18.003 8.414 -5.989 1.00 84.81 313 HIS A N 1
ATOM 2513 C CA . HIS A 1 313 ? -17.277 7.826 -7.120 1.00 84.81 313 HIS A CA 1
ATOM 2514 C C . HIS A 1 313 ? -16.973 6.341 -6.898 1.00 84.81 313 HIS A C 1
ATOM 2516 O O . HIS A 1 313 ? -17.083 5.528 -7.812 1.00 84.81 313 HIS A O 1
ATOM 2522 N N . ILE A 1 314 ? -16.620 5.944 -5.674 1.00 82.56 314 ILE A N 1
ATOM 2523 C CA . ILE A 1 314 ? -16.273 4.556 -5.358 1.00 82.56 314 ILE A CA 1
ATOM 2524 C C . ILE A 1 314 ? -17.457 3.616 -5.553 1.00 82.56 314 ILE A C 1
ATOM 2526 O O . ILE A 1 314 ? -17.243 2.455 -5.901 1.00 82.56 314 ILE A O 1
ATOM 2530 N N . ARG A 1 315 ? -18.699 4.067 -5.337 1.00 76.12 315 ARG A N 1
ATOM 2531 C CA . ARG A 1 315 ? -19.875 3.212 -5.563 1.00 76.12 315 ARG A CA 1
ATOM 2532 C C . ARG A 1 315 ? -19.931 2.705 -7.003 1.00 76.12 315 ARG A C 1
ATOM 2534 O O . ARG A 1 315 ? -20.387 1.585 -7.215 1.00 76.12 315 ARG A O 1
ATOM 2541 N N . GLU A 1 316 ? -19.388 3.482 -7.934 1.00 69.44 316 GLU A N 1
ATOM 2542 C CA . GLU A 1 316 ? -19.342 3.200 -9.367 1.00 69.44 316 GLU A CA 1
ATOM 2543 C C . GLU A 1 316 ? -18.006 2.586 -9.825 1.00 69.44 316 GLU A C 1
ATOM 2545 O O . GLU A 1 316 ? -17.916 2.013 -10.914 1.00 69.44 316 GLU A O 1
ATOM 2550 N N . LEU A 1 317 ? -16.948 2.664 -9.006 1.00 68.56 317 LEU A N 1
ATOM 2551 C CA . LEU A 1 317 ? -15.634 2.141 -9.372 1.00 68.56 317 LEU A CA 1
ATOM 2552 C C . LEU A 1 317 ? -15.603 0.607 -9.382 1.00 68.56 317 LEU A C 1
ATOM 2554 O O . LEU A 1 317 ? -15.896 -0.062 -8.391 1.00 68.56 317 LEU A O 1
ATOM 2558 N N . LYS A 1 318 ? -15.037 0.053 -10.460 1.00 64.31 318 LYS A N 1
ATOM 2559 C CA . LYS A 1 318 ? -14.623 -1.361 -10.556 1.00 64.31 318 LYS A CA 1
ATOM 2560 C C . LYS A 1 318 ? -13.497 -1.746 -9.580 1.00 64.31 318 LYS A C 1
ATOM 2562 O O . LYS A 1 318 ? -13.079 -2.894 -9.559 1.00 64.31 318 LYS A O 1
ATOM 2567 N N . ALA A 1 319 ? -12.998 -0.822 -8.755 1.00 62.34 319 ALA A N 1
ATOM 2568 C CA . ALA A 1 319 ? -11.977 -1.109 -7.742 1.00 62.34 319 ALA A CA 1
ATOM 2569 C C . ALA A 1 319 ? -12.408 -2.216 -6.753 1.00 62.34 319 ALA A C 1
ATOM 2571 O O . ALA A 1 319 ? -11.559 -2.902 -6.183 1.00 62.34 319 ALA A O 1
ATOM 2572 N N . TRP A 1 320 ? -13.719 -2.426 -6.592 1.00 67.19 320 TRP A N 1
ATOM 2573 C CA . TRP A 1 320 ? -14.283 -3.519 -5.799 1.00 67.19 320 TRP A CA 1
ATOM 2574 C C . TRP A 1 320 ? -14.108 -4.907 -6.418 1.00 67.19 320 TRP A C 1
ATOM 2576 O O . TRP A 1 320 ? -14.149 -5.890 -5.696 1.00 67.19 320 TRP A O 1
ATOM 2586 N N . SER A 1 321 ? -13.896 -5.020 -7.730 1.00 76.69 321 SER A N 1
ATOM 2587 C CA . SER A 1 321 ? -13.662 -6.314 -8.383 1.00 76.69 321 SER A CA 1
ATOM 2588 C C . SER A 1 321 ? -12.176 -6.651 -8.508 1.00 76.69 321 SER A C 1
ATOM 2590 O O . SER A 1 321 ? -11.818 -7.534 -9.277 1.00 76.69 321 SER A O 1
ATOM 2592 N N . ALA A 1 322 ? -11.298 -5.938 -7.795 1.00 86.12 322 ALA A N 1
ATOM 2593 C CA . ALA A 1 322 ? -9.849 -6.110 -7.895 1.00 86.12 322 ALA A CA 1
ATOM 2594 C C . ALA A 1 322 ? -9.286 -7.229 -6.999 1.00 86.12 322 ALA A C 1
ATOM 2596 O O . ALA A 1 322 ? -8.084 -7.262 -6.739 1.00 86.12 322 ALA A O 1
ATOM 2597 N N . ARG A 1 323 ? -10.139 -8.129 -6.498 1.00 93.25 323 ARG A N 1
ATOM 2598 C CA . ARG A 1 323 ? -9.771 -9.241 -5.615 1.00 93.25 323 ARG A CA 1
ATOM 2599 C C . ARG A 1 323 ? -10.721 -10.423 -5.824 1.00 93.25 323 ARG A C 1
ATOM 2601 O O . ARG A 1 323 ? -11.931 -10.236 -5.917 1.00 93.25 323 ARG A O 1
ATOM 2608 N N . GLU A 1 324 ? -10.175 -11.631 -5.892 1.00 95.06 324 GLU A N 1
ATOM 2609 C CA . GLU A 1 324 ? -10.945 -12.882 -5.874 1.00 95.06 324 GLU A CA 1
ATOM 2610 C C . GLU A 1 324 ? -11.727 -13.017 -4.553 1.00 95.06 324 GLU A C 1
ATOM 2612 O O . GLU A 1 324 ? -11.221 -12.597 -3.519 1.00 95.06 324 GLU A O 1
ATOM 2617 N N . ASN A 1 325 ? -12.954 -13.553 -4.567 1.00 94.62 325 ASN A N 1
ATOM 2618 C CA . ASN A 1 325 ? -13.807 -13.724 -3.370 1.00 94.62 325 ASN A CA 1
ATOM 2619 C C . ASN A 1 325 ? -13.929 -12.473 -2.478 1.00 94.62 325 ASN A C 1
ATOM 2621 O O . ASN A 1 325 ? -13.967 -12.564 -1.251 1.00 94.62 325 ASN A O 1
ATOM 2625 N N . TYR A 1 326 ? -13.953 -11.290 -3.090 1.00 94.00 326 TYR A N 1
ATOM 2626 C CA . TYR A 1 326 ? -13.853 -10.030 -2.366 1.00 94.00 326 TYR A CA 1
ATOM 2627 C C . TYR A 1 326 ? -14.986 -9.813 -1.353 1.00 94.00 326 TYR A C 1
ATOM 2629 O O . TYR A 1 326 ? -16.165 -9.752 -1.714 1.00 94.00 326 TYR A O 1
ATOM 2637 N N . ILE A 1 327 ? -14.616 -9.605 -0.090 1.00 94.31 327 ILE A N 1
ATOM 2638 C CA . ILE A 1 327 ? -15.525 -9.170 0.966 1.00 94.31 327 ILE A CA 1
ATOM 2639 C C . ILE A 1 327 ? -15.615 -7.651 0.893 1.00 94.31 327 ILE A C 1
ATOM 2641 O O . ILE A 1 327 ? -14.751 -6.923 1.382 1.00 94.31 327 ILE A O 1
ATOM 2645 N N . ARG A 1 328 ? -16.679 -7.163 0.250 1.00 92.19 328 ARG A N 1
ATOM 2646 C CA . ARG A 1 328 ? -16.876 -5.727 0.059 1.00 92.19 328 ARG A CA 1
ATOM 2647 C C . ARG A 1 328 ? -17.075 -5.020 1.409 1.00 92.19 328 ARG A C 1
ATOM 2649 O O . ARG A 1 328 ? -18.051 -5.320 2.099 1.00 92.19 328 ARG A O 1
ATOM 2656 N N . PRO A 1 329 ? -16.230 -4.033 1.754 1.00 94.12 329 PRO A N 1
ATOM 2657 C CA . PRO A 1 329 ? -16.437 -3.187 2.920 1.00 94.12 329 PRO A CA 1
ATOM 2658 C C . PRO A 1 329 ? -17.729 -2.387 2.781 1.00 94.12 329 PRO A C 1
ATOM 2660 O O . PRO A 1 329 ? -18.068 -1.907 1.693 1.00 94.12 329 PRO A O 1
ATOM 2663 N N . ILE A 1 330 ? -18.435 -2.198 3.891 1.00 95.00 330 ILE A N 1
ATOM 2664 C CA . ILE A 1 330 ? -19.624 -1.352 3.915 1.00 95.00 330 ILE A CA 1
ATOM 2665 C C . ILE A 1 330 ? -19.162 0.107 3.905 1.00 95.00 330 ILE A C 1
ATOM 2667 O O . ILE A 1 330 ? -18.361 0.531 4.740 1.00 95.00 330 ILE A O 1
ATOM 2671 N N . LEU A 1 331 ? -19.653 0.877 2.935 1.00 94.38 331 LEU A N 1
ATOM 2672 C CA . LEU A 1 331 ? -19.380 2.306 2.863 1.00 94.38 331 LEU A CA 1
ATOM 2673 C C . LEU A 1 331 ? -20.246 3.063 3.866 1.00 94.38 331 LEU A C 1
ATOM 2675 O O . LEU A 1 331 ? -21.444 2.808 3.973 1.00 94.38 331 LEU A O 1
ATOM 2679 N N . VAL A 1 332 ? -19.657 4.051 4.532 1.00 95.12 332 VAL A N 1
ATOM 2680 C CA . VAL A 1 332 ? -20.438 5.042 5.275 1.00 95.12 332 VAL A CA 1
ATOM 2681 C C . VAL A 1 332 ? -21.322 5.836 4.309 1.00 95.12 332 VAL A C 1
ATOM 2683 O O . VAL A 1 332 ? -20.915 6.174 3.193 1.00 95.12 332 VAL A O 1
ATOM 2686 N N . GLU A 1 333 ? -22.548 6.134 4.737 1.00 92.25 333 GLU A N 1
ATOM 2687 C CA . GLU A 1 333 ? -23.476 6.943 3.950 1.00 92.25 333 GLU A CA 1
ATOM 2688 C C . GLU A 1 333 ? -22.970 8.380 3.794 1.00 92.25 333 GLU A C 1
ATOM 2690 O O . GLU A 1 333 ? -22.509 9.005 4.751 1.00 92.25 333 GLU A O 1
ATOM 2695 N N . SER A 1 334 ? -23.079 8.928 2.581 1.00 90.50 334 SER A N 1
ATOM 2696 C CA . SER A 1 334 ? -22.554 10.262 2.258 1.00 90.50 334 SER A CA 1
ATOM 2697 C C . SER A 1 334 ? -23.216 11.375 3.075 1.00 90.50 334 SER A C 1
ATOM 2699 O O . SER A 1 334 ? -22.572 12.376 3.372 1.00 90.50 334 SER A O 1
ATOM 2701 N N . ASN A 1 335 ? -24.464 11.186 3.519 1.00 93.81 335 ASN A N 1
ATOM 2702 C CA . ASN A 1 335 ? -25.182 12.142 4.368 1.00 93.81 335 ASN A CA 1
ATOM 2703 C C . ASN A 1 335 ? -24.598 12.290 5.788 1.00 93.81 335 ASN A C 1
ATOM 2705 O O . ASN A 1 335 ? -24.910 13.262 6.475 1.00 93.81 335 ASN A O 1
ATOM 2709 N N . ALA A 1 336 ? -23.756 11.353 6.233 1.00 96.62 336 ALA A N 1
ATOM 2710 C CA . ALA A 1 336 ? -23.053 11.432 7.510 1.00 96.62 336 ALA A CA 1
ATOM 2711 C C . ALA A 1 336 ? -21.771 12.278 7.423 1.00 96.62 336 ALA A C 1
ATOM 2713 O O . ALA A 1 336 ? -21.152 12.565 8.453 1.00 96.62 336 ALA A O 1
ATOM 2714 N N . VAL A 1 337 ? -21.362 12.660 6.209 1.00 97.12 337 VAL A N 1
ATOM 2715 C CA . VAL A 1 337 ? -20.115 13.364 5.912 1.00 97.12 337 VAL A CA 1
ATOM 2716 C C . VAL A 1 337 ? -20.406 14.807 5.519 1.00 97.12 337 VAL A C 1
ATOM 2718 O O . VAL A 1 337 ? -21.322 15.098 4.753 1.00 97.12 337 VAL A O 1
ATOM 2721 N N . LYS A 1 338 ? -19.588 15.728 6.026 1.00 97.62 338 LYS A N 1
ATOM 2722 C CA . LYS A 1 338 ? -19.592 17.130 5.612 1.00 97.62 338 LYS A CA 1
ATOM 2723 C C . LYS A 1 338 ? -18.188 17.542 5.198 1.00 97.62 338 LYS A C 1
ATOM 2725 O O . LYS A 1 338 ? -17.307 17.737 6.038 1.00 97.62 338 LYS A O 1
ATOM 2730 N N . ASP A 1 339 ? -18.003 17.684 3.894 1.00 97.25 339 ASP A N 1
ATOM 2731 C CA . ASP A 1 339 ? -16.744 18.111 3.296 1.00 97.25 339 ASP A CA 1
ATOM 2732 C C . ASP A 1 339 ? -16.412 19.563 3.659 1.00 97.25 339 ASP A C 1
ATOM 2734 O O . ASP A 1 339 ? -17.278 20.441 3.666 1.00 97.25 339 ASP A O 1
ATOM 2738 N N . ARG A 1 340 ? -15.128 19.842 3.911 1.00 96.50 340 ARG A N 1
ATOM 2739 C CA . ARG A 1 340 ? -14.625 21.213 4.081 1.00 96.50 340 ARG A CA 1
ATOM 2740 C C . ARG A 1 340 ? -14.703 21.990 2.768 1.00 96.50 340 ARG A C 1
ATOM 2742 O O . ARG A 1 340 ? -15.058 23.163 2.755 1.00 96.50 340 ARG A O 1
ATOM 2749 N N . ILE A 1 341 ? -14.320 21.326 1.683 1.00 95.31 341 ILE A N 1
ATOM 2750 C CA . ILE A 1 341 ? -14.414 21.790 0.298 1.00 95.31 341 ILE A CA 1
ATOM 2751 C C . ILE A 1 341 ? -15.219 20.733 -0.473 1.00 95.31 341 ILE A C 1
ATOM 2753 O O . ILE A 1 341 ? -14.691 19.636 -0.671 1.00 95.31 341 ILE A O 1
ATOM 2757 N N . PRO A 1 342 ? -16.467 21.020 -0.878 1.00 91.62 342 PRO A N 1
ATOM 2758 C CA . PRO A 1 342 ? -17.302 20.079 -1.624 1.00 91.62 342 PRO A CA 1
ATOM 2759 C C . PRO A 1 342 ? -16.681 19.662 -2.964 1.00 91.62 342 PRO A C 1
ATOM 2761 O O . PRO A 1 342 ? -15.955 20.443 -3.582 1.00 91.62 342 PRO A O 1
ATOM 2764 N N . ASN A 1 343 ? -16.998 18.448 -3.430 1.00 86.94 343 ASN A N 1
ATOM 2765 C CA . ASN A 1 343 ? -16.585 17.905 -4.736 1.00 86.94 343 ASN A CA 1
ATOM 2766 C C . ASN A 1 343 ? -15.065 17.906 -4.977 1.00 86.94 343 ASN A C 1
ATOM 2768 O O . ASN A 1 343 ? -14.604 17.990 -6.115 1.00 86.94 343 ASN A O 1
ATOM 2772 N N . ASN A 1 344 ? -14.268 17.814 -3.912 1.00 91.00 344 ASN A N 1
ATOM 2773 C CA . ASN A 1 344 ? -12.816 17.816 -4.006 1.00 91.00 344 ASN A CA 1
ATOM 2774 C C . ASN A 1 344 ? -12.236 16.524 -3.418 1.00 91.00 344 ASN A C 1
ATOM 2776 O O . ASN A 1 344 ? -12.308 16.270 -2.217 1.00 91.00 344 ASN A O 1
ATOM 2780 N N . ALA A 1 345 ? -11.581 15.735 -4.272 1.00 90.50 345 ALA A N 1
ATOM 2781 C CA . ALA A 1 345 ? -10.988 14.451 -3.908 1.00 90.50 345 ALA A CA 1
ATOM 2782 C C . ALA A 1 345 ? -9.956 14.538 -2.767 1.00 90.50 345 ALA A C 1
ATOM 2784 O O . ALA A 1 345 ? -9.759 13.561 -2.048 1.00 90.50 345 ALA A O 1
ATOM 2785 N N . GLY A 1 346 ? -9.284 15.677 -2.589 1.00 92.75 346 GLY A N 1
ATOM 2786 C CA . GLY A 1 346 ? -8.298 15.913 -1.529 1.00 92.75 346 GLY A CA 1
ATOM 2787 C C . GLY A 1 346 ? -8.868 16.527 -0.247 1.00 92.75 346 GLY A C 1
ATOM 2788 O O . GLY A 1 346 ? -8.127 16.681 0.724 1.00 92.75 346 GLY A O 1
ATOM 2789 N N . SER A 1 347 ? -10.155 16.875 -0.237 1.00 95.12 347 SER A N 1
ATOM 2790 C CA . SER A 1 347 ? -10.815 17.604 0.845 1.00 95.12 347 SER A CA 1
ATOM 2791 C C . SER A 1 347 ? -10.882 16.807 2.142 1.00 95.12 347 SER A C 1
ATOM 2793 O O . SER A 1 347 ? -11.251 15.630 2.132 1.00 95.12 347 SER A O 1
ATOM 2795 N N . SER A 1 348 ? -10.545 17.464 3.251 1.00 96.94 348 SER A N 1
ATOM 2796 C CA . SER A 1 348 ? -10.837 16.997 4.611 1.00 96.94 348 SER A CA 1
ATOM 2797 C C . SER A 1 348 ? -12.317 17.214 4.944 1.00 96.94 348 SER A C 1
ATOM 2799 O O . SER A 1 348 ? -12.980 18.036 4.315 1.00 96.94 348 SER A O 1
ATOM 2801 N N . TYR A 1 349 ? -12.842 16.499 5.932 1.00 97.88 349 TYR A N 1
ATOM 2802 C CA . TYR A 1 349 ? -14.279 16.441 6.210 1.00 97.88 349 TYR A CA 1
ATOM 2803 C C . TYR A 1 349 ? -14.551 16.188 7.695 1.00 97.88 349 TYR A C 1
ATOM 2805 O O . TYR A 1 349 ? -13.728 15.592 8.386 1.00 97.88 349 TYR A O 1
ATOM 2813 N N . THR A 1 350 ? -15.720 16.599 8.185 1.00 98.06 350 THR A N 1
ATOM 2814 C CA . THR A 1 350 ? -16.261 16.075 9.449 1.00 98.06 350 THR A CA 1
ATOM 2815 C C . THR A 1 350 ? -17.138 14.866 9.157 1.00 98.06 350 THR A C 1
ATOM 2817 O O . THR A 1 350 ? -17.846 14.848 8.149 1.00 98.06 350 THR A O 1
ATOM 2820 N N . LEU A 1 351 ? -17.142 13.887 10.055 1.00 98.12 351 LEU A N 1
ATOM 2821 C CA . LEU A 1 351 ? -17.962 12.682 9.940 1.00 98.12 351 LEU A CA 1
ATOM 2822 C C . LEU A 1 351 ? -18.694 12.415 11.260 1.00 98.12 351 LEU A C 1
ATOM 2824 O O . LEU A 1 351 ? -18.110 12.514 12.344 1.00 98.12 351 LEU A O 1
ATOM 2828 N N . GLN A 1 352 ? -19.983 12.085 11.158 1.00 98.25 352 GLN A N 1
ATOM 2829 C CA . GLN A 1 352 ? -20.800 11.633 12.284 1.00 98.25 352 GLN A CA 1
ATOM 2830 C C . GLN A 1 352 ? -20.401 10.201 12.653 1.00 98.25 352 GLN A C 1
ATOM 2832 O O . GLN A 1 352 ? -20.739 9.250 11.946 1.00 98.25 352 GLN A O 1
ATOM 2837 N N . TRP A 1 353 ? -19.676 10.040 13.760 1.00 98.38 353 TRP A N 1
ATOM 2838 C CA . TRP A 1 353 ? -19.098 8.755 14.166 1.00 98.38 353 TRP A CA 1
ATOM 2839 C C . TRP A 1 353 ? -20.148 7.649 14.351 1.00 98.38 353 TRP A C 1
ATOM 2841 O O . TRP A 1 353 ? -19.857 6.477 14.117 1.00 98.38 353 TRP A O 1
ATOM 2851 N N . GLN A 1 354 ? -21.392 8.011 14.683 1.00 98.38 354 GLN A N 1
ATOM 2852 C CA . GLN A 1 354 ? -22.513 7.081 14.834 1.00 98.38 354 GLN A CA 1
ATOM 2853 C C . GLN A 1 354 ? -22.786 6.293 13.548 1.00 98.38 354 GLN A C 1
ATOM 2855 O O . GLN A 1 354 ? -23.274 5.166 13.606 1.00 98.38 354 GLN A O 1
ATOM 2860 N N . ALA A 1 355 ? -22.470 6.861 12.380 1.00 98.00 355 ALA A N 1
ATOM 2861 C CA . ALA A 1 355 ? -22.607 6.158 11.113 1.00 98.00 355 ALA A CA 1
ATOM 2862 C C . ALA A 1 355 ? -21.618 4.989 10.997 1.00 98.00 355 ALA A C 1
ATOM 2864 O O . ALA A 1 355 ? -22.016 3.925 10.536 1.00 98.00 355 ALA A O 1
ATOM 2865 N N . ILE A 1 356 ? -20.378 5.154 11.474 1.00 98.31 356 ILE A N 1
ATOM 2866 C CA . ILE A 1 356 ? -19.412 4.051 11.571 1.00 98.31 356 ILE A CA 1
ATOM 2867 C C . ILE A 1 356 ? -19.871 3.053 12.635 1.00 98.31 356 ILE A C 1
ATOM 2869 O O . ILE A 1 356 ? -19.964 1.866 12.338 1.00 98.31 356 ILE A O 1
ATOM 2873 N N . TYR A 1 357 ? -20.195 3.527 13.845 1.00 98.31 357 TYR A N 1
ATOM 2874 C CA . TYR A 1 357 ? -20.590 2.665 14.967 1.00 98.31 357 TYR A CA 1
ATOM 2875 C C . TYR A 1 357 ? -21.721 1.703 14.586 1.00 98.31 357 TYR A C 1
ATOM 2877 O O . TYR A 1 357 ? -21.569 0.499 14.751 1.00 98.31 357 TYR A O 1
ATOM 2885 N N . ARG A 1 358 ? -22.805 2.200 13.968 1.00 97.31 358 ARG A N 1
ATOM 2886 C CA . ARG A 1 358 ? -23.928 1.350 13.526 1.00 97.31 358 ARG A CA 1
ATOM 2887 C C . ARG A 1 358 ? -23.489 0.210 12.607 1.00 97.31 358 ARG A C 1
ATOM 2889 O O . ARG A 1 358 ? -23.972 -0.909 12.752 1.00 97.31 358 ARG A O 1
ATOM 2896 N N . VAL A 1 359 ? -22.599 0.497 11.659 1.00 97.56 359 VAL A N 1
ATOM 2897 C CA . VAL A 1 359 ? -22.109 -0.505 10.706 1.00 97.56 359 VAL A CA 1
ATOM 2898 C C . VAL A 1 359 ? -21.190 -1.506 11.405 1.00 97.56 359 VAL A C 1
ATOM 2900 O O . VAL A 1 359 ? -21.325 -2.706 11.186 1.00 97.56 359 VAL A O 1
ATOM 2903 N N . VAL A 1 360 ? -20.294 -1.035 12.276 1.00 98.06 360 VAL A N 1
ATOM 2904 C CA . VAL A 1 360 ? -19.408 -1.904 13.062 1.00 98.06 360 VAL A CA 1
ATOM 2905 C C . VAL A 1 360 ? -20.220 -2.856 13.939 1.00 98.06 360 VAL A C 1
ATOM 2907 O O . VAL A 1 360 ? -20.026 -4.064 13.851 1.00 98.06 360 VAL A O 1
ATOM 2910 N N . THR A 1 361 ? -21.192 -2.354 14.704 1.00 97.06 361 THR A N 1
ATOM 2911 C CA . THR A 1 361 ? -22.071 -3.189 15.538 1.00 97.06 361 THR A CA 1
ATOM 2912 C C . THR A 1 361 ? -22.839 -4.211 14.697 1.00 97.06 361 THR A C 1
ATOM 2914 O O . THR A 1 361 ? -22.971 -5.369 15.093 1.00 97.06 361 THR A O 1
ATOM 2917 N N . GLN A 1 362 ? -23.303 -3.830 13.501 1.00 96.06 362 GLN A N 1
ATOM 2918 C CA . GLN A 1 362 ? -23.959 -4.761 12.580 1.00 96.06 362 GLN A CA 1
ATOM 2919 C C . GLN A 1 362 ? -23.015 -5.872 12.092 1.00 96.06 362 GLN A C 1
ATOM 2921 O O . GLN A 1 362 ? -23.452 -7.009 11.941 1.00 96.06 362 GLN A O 1
ATOM 2926 N N . LEU A 1 363 ? -21.749 -5.555 11.810 1.00 96.56 363 LEU A N 1
ATOM 2927 C CA . LEU A 1 363 ? -20.755 -6.540 11.378 1.00 96.56 363 LEU A CA 1
ATOM 2928 C C . LEU A 1 363 ? -20.371 -7.496 12.512 1.00 96.56 363 LEU A C 1
ATOM 2930 O O . LEU A 1 363 ? -20.262 -8.691 12.266 1.00 96.56 363 LEU A O 1
ATOM 2934 N N . ILE A 1 364 ? -20.226 -6.992 13.740 1.00 95.50 364 ILE A N 1
ATOM 2935 C CA . ILE A 1 364 ? -19.895 -7.819 14.912 1.00 95.50 364 ILE A CA 1
ATOM 2936 C C . ILE A 1 364 ? -21.036 -8.784 15.243 1.00 95.50 364 ILE A C 1
ATOM 2938 O O . ILE A 1 364 ? -20.781 -9.930 15.561 1.00 95.50 364 ILE A O 1
ATOM 2942 N N . THR A 1 36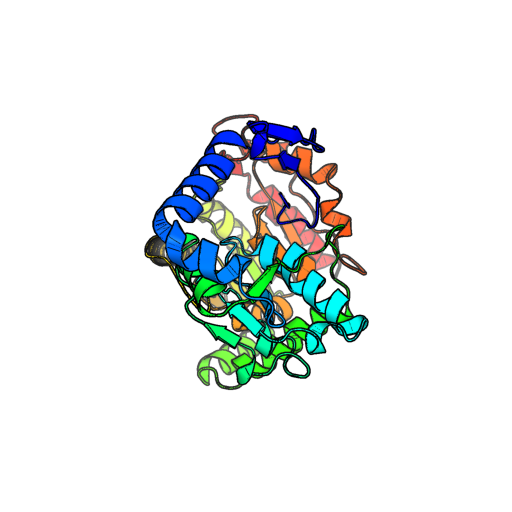5 ? -22.292 -8.338 15.157 1.00 90.94 365 THR A N 1
ATOM 2943 C CA . THR A 1 365 ? -23.465 -9.149 15.548 1.00 90.94 365 THR A CA 1
ATOM 2944 C C . THR A 1 365 ? -23.918 -10.171 14.502 1.00 90.94 365 THR A C 1
ATOM 2946 O O . THR A 1 365 ? -24.754 -11.020 14.805 1.00 90.94 365 THR A O 1
ATOM 2949 N N . LYS A 1 366 ? -23.432 -10.064 13.260 1.00 80.56 366 LYS A N 1
ATOM 2950 C CA . LYS A 1 366 ? -23.746 -11.002 12.168 1.00 80.56 366 LYS A CA 1
ATOM 2951 C C . LYS A 1 366 ? -22.753 -12.157 12.048 1.00 80.56 366 LYS A C 1
ATOM 2953 O O . LYS A 1 366 ? -23.100 -13.151 11.410 1.00 80.56 366 LYS A O 1
ATOM 2958 N N . ASN A 1 367 ? -21.549 -11.977 12.580 1.00 57.62 367 ASN A N 1
ATOM 2959 C CA . ASN A 1 367 ? -20.525 -13.012 12.691 1.00 57.62 367 ASN A CA 1
ATOM 2960 C C . ASN A 1 367 ? -20.696 -13.745 14.020 1.00 57.62 367 ASN A C 1
ATOM 2962 O O . ASN A 1 367 ? -20.360 -14.948 14.046 1.00 57.62 367 ASN A O 1
#

Radius of gyration: 22.52 Å; chains: 1; bounding box: 54×41×66 Å